Protein AF-B5VGV6-F1 (afdb_monomer_lite)

Sequence (337 aa):
RPPPTRKIDDFDYIGPDSLLTKEEAIELIEAFFLTMHPFFPNIPLQLHDPKELAEYPILFCAILTVSARYHPFDTLGLDNGEDGMRHIEVHDKLWVYCQKLISQTIWAEASTRSIGTVLAFIIFTEWNPRSIHYKWSDYANDPELNNVNARGSKNISTRKDEEGLTGVGAIRRSDRMSWMLTGSAVRLAQDMGFIENSSKVFIVTHISETTSAMNMNQRSLLAESFSVLNLNLGKIENDGNESNEDYLGNEKFYLNEILPDEESKLRWKRVFENSENDHDNEKNFLTDWEREFLNDEYVLYYSNKKDDTNLAQNHIPPFPLRFSFAQRAKIEIIRIL

Secondary structure (DSSP, 8-state):
-PPPSS-GGGSTTBSTTSSB-HHHHHHHHHHHHHHTGGGSTTS-GGGGSHHHHTT-HHHHHHHHHHHHHHS-HHHHT----TTS-HHHHHHHHHHHHHHHHHHHHHTT-GGG-SHHHHHHHHHHHHS--GGGGS----TTT-TTTT-GGGTTS--------GGGSSSHHHHHHHHHHHHHHHHHHHHHHHHTTHHHH-HHHHHHHHHHHHHHHHHTT---SSTTHHHHHHHHHHHHHS-SSS-TTGGGHHHHHHHHHH---HHHHHHHHHHHHTTTS--SS---PPPHHHHHHHHHHHHHHTTTTT-SSSS------SSPPPPPHHHHHHHHHHHH-

Foldseek 3Di:
DPFQPFAPCNDQQEDPPHLHHPVRLLLLLQQCVVPPCVVPVLDFPQCSPLRLVRSQVLLSLLSSLLSLVPDQCVNSVHPCDPVSCSSVVSNVVSVVVNVVLVVCVVVVPVSNLDPSNLVSLLSCLVRPGQCLLWPWCDPVNPVVVVPPVCVPDDDDPTPGPVVRNDDPNSLVSSLVSLQVSLVSSVVSCVQQVVCFQALSSVLSSLVSQLVSCVSVVHDRPCLVVVVVVVVVVVVVVVPPDDDPPVVCVLVVVLCPQVDPDVVVVVVVVCVVVVVVPPPDDDDPDPPQVVSNNSSVVCRHPRLPPPDPPDRNDNPNPPDGDDDDPVSVVSVVVSNVD

Radius of gyration: 22.89 Å; chains: 1; bounding box: 69×45×58 Å

pLDDT: mean 74.82, std 17.74, range [33.0, 95.31]

InterPro domains:
  IPR052780 Aromatic Amino Acid Catabolism Transcriptional Regulators [PTHR31644] (3-336)

Organism: Saccharomyces cerevisiae (strain AWRI1631) (NCBI:txid545124)

Structure (mmCIF, N/CA/C/O backbone):
data_AF-B5VGV6-F1
#
_entry.id   AF-B5VGV6-F1
#
loop_
_atom_site.group_PDB
_atom_site.id
_atom_site.type_symbol
_atom_site.label_atom_id
_atom_site.label_alt_id
_atom_site.label_comp_id
_atom_site.label_asym_id
_atom_site.label_entity_id
_atom_site.label_seq_id
_atom_site.pdbx_PDB_ins_code
_atom_site.Cartn_x
_atom_site.Cartn_y
_atom_site.Cartn_z
_atom_site.occupancy
_atom_site.B_iso_or_equiv
_atom_site.auth_seq_id
_atom_site.auth_comp_id
_atom_site.auth_asym_id
_atom_site.auth_atom_id
_atom_site.pdbx_PDB_model_num
ATOM 1 N N . ARG A 1 1 ? -22.096 4.373 -6.580 1.00 64.50 1 ARG A N 1
ATOM 2 C CA . ARG A 1 1 ? -20.761 4.951 -6.299 1.00 64.50 1 ARG A CA 1
ATOM 3 C C . ARG A 1 1 ? -20.545 6.136 -7.228 1.00 64.50 1 ARG A C 1
ATOM 5 O O . ARG A 1 1 ? -21.108 6.094 -8.323 1.00 64.50 1 ARG A O 1
ATOM 12 N N . PRO A 1 2 ? -19.862 7.208 -6.794 1.00 65.56 2 PRO A N 1
ATOM 13 C CA . PRO A 1 2 ? -19.431 8.247 -7.726 1.00 65.56 2 PRO A CA 1
ATOM 14 C C . PRO A 1 2 ? -18.542 7.605 -8.808 1.00 65.56 2 PRO A C 1
ATOM 16 O O . PRO A 1 2 ? -17.787 6.695 -8.478 1.00 65.56 2 PRO A O 1
ATOM 19 N N . PRO A 1 3 ? -18.676 7.981 -10.091 1.00 68.81 3 PRO A N 1
ATOM 20 C CA . PRO A 1 3 ? -17.803 7.446 -11.127 1.00 68.81 3 PRO A CA 1
ATOM 21 C C . PRO A 1 3 ? -16.362 7.931 -10.890 1.00 68.81 3 PRO A C 1
ATOM 23 O O . PRO A 1 3 ? -16.189 9.111 -10.566 1.00 68.81 3 PRO A O 1
ATOM 26 N N . PRO A 1 4 ? -15.345 7.071 -11.080 1.00 74.38 4 PRO A N 1
ATOM 27 C CA . PRO A 1 4 ? -13.955 7.466 -10.896 1.00 74.38 4 PRO A CA 1
ATOM 28 C C . PRO A 1 4 ? -13.606 8.600 -11.862 1.00 74.38 4 PRO A C 1
ATOM 30 O O . PRO A 1 4 ? -13.940 8.564 -13.052 1.00 74.38 4 PRO A O 1
ATOM 33 N N . THR A 1 5 ? -12.956 9.635 -11.334 1.00 75.88 5 THR A N 1
ATOM 34 C CA . THR A 1 5 ? -12.595 10.839 -12.100 1.00 75.88 5 THR A CA 1
ATOM 35 C C . THR A 1 5 ? -11.374 10.617 -12.988 1.00 75.88 5 THR A C 1
ATOM 37 O O . T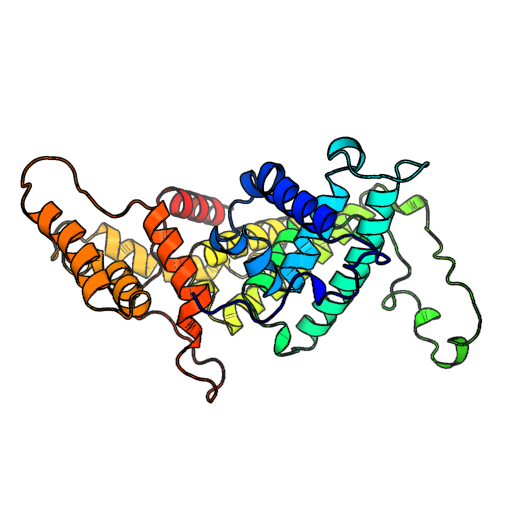HR A 1 5 ? -11.312 11.167 -14.087 1.00 75.88 5 THR A O 1
ATOM 40 N N . ARG A 1 6 ? -10.429 9.791 -12.528 1.00 81.00 6 ARG A N 1
ATOM 41 C CA . ARG A 1 6 ? -9.192 9.436 -13.230 1.00 81.00 6 ARG A CA 1
ATOM 42 C C . ARG A 1 6 ? -9.321 8.067 -13.890 1.00 81.00 6 ARG A C 1
ATOM 44 O O . ARG A 1 6 ? -9.886 7.137 -13.316 1.00 81.00 6 ARG A O 1
ATOM 51 N N . LYS A 1 7 ? -8.781 7.938 -15.098 1.00 84.38 7 LYS A N 1
ATOM 52 C CA . LYS A 1 7 ? -8.709 6.685 -15.852 1.00 84.38 7 LYS A CA 1
ATOM 53 C C . LYS A 1 7 ? -7.296 6.119 -15.823 1.00 84.38 7 LYS A C 1
ATOM 55 O O . LYS A 1 7 ? -6.320 6.835 -15.641 1.00 84.38 7 LYS A O 1
ATOM 60 N N . ILE A 1 8 ? -7.198 4.819 -16.087 1.00 83.31 8 ILE A N 1
ATOM 61 C CA . ILE A 1 8 ? -5.922 4.100 -16.223 1.00 83.31 8 ILE A CA 1
ATOM 62 C C . ILE A 1 8 ? -5.057 4.703 -17.347 1.00 83.31 8 ILE A C 1
ATOM 64 O O . ILE A 1 8 ? -3.837 4.722 -17.248 1.00 83.31 8 ILE A O 1
ATOM 68 N N . ASP A 1 9 ? -5.687 5.250 -18.388 1.00 83.12 9 ASP A N 1
ATOM 69 C CA . ASP A 1 9 ? -4.986 5.832 -19.539 1.00 83.12 9 ASP A CA 1
ATOM 70 C C . ASP A 1 9 ? -4.405 7.233 -19.240 1.00 83.12 9 ASP A C 1
ATOM 72 O O . ASP A 1 9 ? -3.668 7.775 -20.056 1.00 83.12 9 ASP A O 1
ATOM 76 N N . ASP A 1 10 ? -4.723 7.826 -18.080 1.00 84.38 10 ASP A N 1
ATOM 77 C CA . ASP A 1 10 ? -4.247 9.164 -17.697 1.00 84.38 10 ASP A CA 1
ATOM 78 C C . ASP A 1 10 ? -2.822 9.142 -17.104 1.00 84.38 10 ASP A C 1
ATOM 80 O O . ASP A 1 10 ? -2.261 10.195 -16.796 1.00 84.38 10 ASP A O 1
ATOM 84 N N . PHE A 1 11 ? -2.240 7.958 -16.883 1.00 85.56 11 PHE A N 1
ATOM 85 C CA . PHE A 1 11 ? -0.899 7.810 -16.319 1.00 85.56 11 PHE A CA 1
ATOM 86 C C . PHE A 1 11 ? 0.175 7.843 -17.411 1.00 85.56 11 PHE A C 1
ATOM 88 O O . PHE A 1 11 ? 0.167 7.007 -18.304 1.00 85.56 11 PHE A O 1
ATOM 95 N N . ASP A 1 12 ? 1.172 8.725 -17.276 1.00 83.81 12 ASP A N 1
ATOM 96 C CA . ASP A 1 12 ? 2.259 8.906 -18.260 1.00 83.81 12 ASP A CA 1
ATOM 97 C C . ASP A 1 12 ? 3.032 7.617 -18.609 1.00 83.81 12 ASP A C 1
ATOM 99 O O . ASP A 1 12 ? 3.618 7.502 -19.684 1.00 83.81 12 ASP A O 1
ATOM 103 N N . TYR A 1 13 ? 3.081 6.652 -17.688 1.00 86.44 13 TYR A N 1
ATOM 104 C CA . TYR A 1 13 ? 3.777 5.376 -17.872 1.00 86.44 13 TYR A CA 1
ATOM 105 C C . TYR A 1 13 ? 2.890 4.272 -18.470 1.00 86.44 13 TYR A C 1
ATOM 107 O O . TYR A 1 13 ? 3.398 3.181 -18.732 1.00 86.44 13 TYR A O 1
ATOM 115 N N . ILE A 1 14 ? 1.606 4.547 -18.722 1.00 87.12 14 ILE A N 1
ATOM 116 C CA . ILE A 1 14 ? 0.658 3.628 -19.359 1.00 87.12 14 ILE A CA 1
ATOM 117 C C . ILE A 1 14 ? 0.299 4.145 -20.751 1.00 87.12 14 ILE A C 1
ATOM 119 O O . ILE A 1 14 ? 0.010 5.322 -20.940 1.00 87.12 14 ILE A O 1
ATOM 123 N N . GLY A 1 15 ? 0.343 3.271 -21.750 1.00 83.62 15 GLY A N 1
ATOM 124 C CA . GLY A 1 15 ? 0.058 3.629 -23.137 1.00 83.62 15 GLY A CA 1
ATOM 125 C C . GLY A 1 15 ? 0.639 2.625 -24.132 1.00 83.62 15 GLY A C 1
ATOM 126 O O . GLY A 1 15 ? 1.454 1.790 -23.750 1.00 83.62 15 GLY A O 1
ATOM 127 N N . PRO A 1 16 ? 0.232 2.693 -25.412 1.00 73.69 16 PRO A N 1
ATOM 128 C CA . PRO A 1 16 ? 0.661 1.734 -26.433 1.00 73.69 16 PRO A CA 1
ATOM 129 C C . PRO A 1 16 ? 2.177 1.754 -26.687 1.00 73.69 16 PRO A C 1
ATOM 131 O O . PRO A 1 16 ? 2.752 0.702 -26.933 1.00 73.69 16 PRO A O 1
ATOM 134 N N . ASP A 1 17 ? 2.813 2.925 -26.562 1.00 74.69 17 ASP A N 1
ATOM 135 C CA . ASP A 1 17 ? 4.269 3.114 -26.696 1.00 74.69 17 ASP A CA 1
ATOM 136 C C . ASP A 1 17 ? 4.942 3.474 -25.351 1.00 74.69 17 ASP A C 1
ATOM 138 O O . ASP A 1 17 ? 6.089 3.931 -25.314 1.00 74.69 17 ASP A O 1
ATOM 142 N N . SER A 1 18 ? 4.215 3.335 -24.237 1.00 84.31 18 SER A N 1
ATOM 143 C CA . SER A 1 18 ? 4.700 3.688 -22.897 1.00 84.31 18 SER A CA 1
ATOM 144 C C . SER A 1 18 ? 5.386 2.492 -22.220 1.00 84.31 18 SER A C 1
ATOM 146 O O . SER A 1 18 ? 5.672 1.472 -22.840 1.00 84.31 18 SER A O 1
ATOM 148 N N . LEU A 1 19 ? 5.699 2.615 -20.926 1.00 85.31 19 LEU A N 1
ATOM 149 C CA . LEU A 1 19 ? 6.378 1.562 -20.167 1.00 85.31 19 LEU A CA 1
ATOM 150 C C . LEU A 1 19 ? 5.557 0.264 -20.081 1.00 85.31 19 LEU A C 1
ATOM 152 O O . LEU A 1 19 ? 6.117 -0.832 -20.161 1.00 85.31 19 LEU A O 1
ATOM 156 N N . LEU A 1 20 ? 4.248 0.414 -19.890 1.00 88.94 20 LEU A N 1
ATOM 157 C CA . LEU A 1 20 ? 3.273 -0.664 -19.811 1.00 88.94 20 LEU A CA 1
ATOM 158 C C . LEU A 1 20 ? 2.082 -0.355 -20.712 1.00 88.94 20 LEU A C 1
ATOM 160 O O . LEU A 1 20 ? 1.610 0.784 -20.776 1.00 88.94 20 LEU A O 1
ATOM 164 N N . THR A 1 21 ? 1.551 -1.390 -21.345 1.00 91.06 21 THR A N 1
ATOM 165 C CA . THR A 1 21 ? 0.220 -1.335 -21.949 1.00 91.06 21 THR A CA 1
ATOM 166 C C . THR A 1 21 ? -0.858 -1.391 -20.865 1.00 91.06 21 THR A C 1
ATOM 168 O O . THR A 1 21 ? -0.604 -1.708 -19.697 1.00 91.06 21 THR A O 1
ATOM 171 N N . LYS A 1 22 ? -2.094 -1.060 -21.239 1.00 90.31 22 LYS A N 1
ATOM 172 C CA . LYS A 1 22 ? -3.229 -1.097 -20.314 1.00 90.31 22 LYS A CA 1
ATOM 173 C C . LYS A 1 22 ? -3.522 -2.519 -19.847 1.00 90.31 22 LYS A C 1
ATOM 175 O O . LYS A 1 22 ? -3.812 -2.727 -18.672 1.00 90.31 22 LYS A O 1
ATOM 180 N N . GLU A 1 23 ? -3.455 -3.470 -20.771 1.00 89.75 23 GLU A N 1
ATOM 181 C CA . GLU A 1 23 ? -3.678 -4.887 -20.514 1.00 89.75 23 GLU A CA 1
ATOM 182 C C . GLU A 1 23 ? -2.628 -5.424 -19.534 1.00 89.75 23 GLU A C 1
ATOM 184 O O . GLU A 1 23 ? -2.994 -5.982 -18.504 1.00 89.75 23 GLU A O 1
ATOM 189 N N . GLU A 1 24 ? -1.344 -5.132 -19.769 1.00 90.94 24 GLU A N 1
ATOM 190 C CA . GLU A 1 24 ? -0.255 -5.520 -18.860 1.00 90.94 24 GLU A CA 1
ATOM 191 C C . GLU A 1 24 ? -0.430 -4.933 -17.453 1.00 90.94 24 GLU A C 1
ATOM 193 O O . GLU A 1 24 ? -0.179 -5.607 -16.455 1.00 90.94 24 GLU A O 1
ATOM 198 N N . ALA A 1 25 ? -0.879 -3.678 -17.348 1.00 92.00 25 ALA A N 1
ATOM 199 C CA . ALA A 1 25 ? -1.139 -3.059 -16.053 1.00 92.00 25 ALA A CA 1
ATOM 200 C C . ALA A 1 25 ? -2.274 -3.770 -15.295 1.00 92.00 25 ALA A C 1
ATOM 202 O O . ALA A 1 25 ? -2.158 -3.989 -14.089 1.00 92.00 25 ALA A O 1
ATOM 203 N N . ILE A 1 26 ? -3.354 -4.151 -15.986 1.00 92.88 26 ILE A N 1
ATOM 204 C CA . ILE A 1 26 ? -4.473 -4.890 -15.384 1.00 92.88 26 ILE A CA 1
ATOM 205 C C . ILE A 1 26 ? -4.010 -6.272 -14.920 1.00 92.88 26 ILE A C 1
ATOM 207 O O . ILE A 1 26 ? -4.252 -6.627 -13.769 1.00 92.88 26 ILE A O 1
ATOM 211 N N . GLU A 1 27 ? -3.281 -7.008 -15.758 1.00 93.19 27 GLU A N 1
ATOM 212 C CA . GLU A 1 27 ? -2.764 -8.334 -15.404 1.00 93.19 27 GLU A CA 1
ATOM 213 C C . GLU A 1 27 ? -1.828 -8.287 -14.190 1.00 93.19 27 GLU A C 1
ATOM 215 O O . GLU A 1 27 ? -1.919 -9.128 -13.296 1.00 93.19 27 GLU A O 1
ATOM 220 N N . LEU A 1 28 ? -0.970 -7.266 -14.092 1.00 92.88 28 LEU A N 1
ATOM 221 C CA . LEU A 1 28 ? -0.110 -7.072 -12.922 1.00 92.88 28 LEU A CA 1
ATOM 222 C C . LEU A 1 28 ? -0.909 -6.783 -11.646 1.00 92.88 28 LEU A C 1
ATOM 224 O O . LEU A 1 28 ? -0.530 -7.260 -10.571 1.00 92.88 28 LEU A O 1
ATOM 228 N N . ILE A 1 29 ? -1.991 -6.009 -11.740 1.00 94.19 29 ILE A N 1
ATOM 229 C CA . ILE A 1 29 ? -2.872 -5.719 -10.602 1.00 94.19 29 ILE A CA 1
ATOM 230 C C . ILE A 1 29 ? -3.599 -6.994 -10.161 1.00 94.19 29 ILE A C 1
ATOM 232 O O . ILE A 1 29 ? -3.607 -7.315 -8.972 1.00 94.19 29 ILE A O 1
ATOM 236 N N . GLU A 1 30 ? -4.155 -7.753 -11.104 1.00 93.50 30 GLU A N 1
ATOM 237 C CA . GLU A 1 30 ? -4.825 -9.026 -10.824 1.00 93.50 30 GLU A CA 1
ATOM 238 C C . GLU A 1 30 ? -3.862 -10.040 -10.193 1.00 93.50 30 GLU A C 1
ATOM 240 O O . GLU A 1 30 ? -4.189 -10.650 -9.171 1.00 93.50 30 GLU A O 1
ATOM 245 N N . ALA A 1 31 ? -2.641 -10.155 -10.724 1.00 93.25 31 ALA A N 1
ATOM 246 C CA . ALA A 1 31 ? -1.599 -11.008 -10.161 1.00 93.25 31 ALA A CA 1
ATOM 247 C C . ALA A 1 31 ? -1.269 -10.621 -8.712 1.00 93.25 31 ALA A C 1
ATOM 249 O O . ALA A 1 31 ? -1.176 -11.492 -7.848 1.00 93.25 31 ALA A O 1
ATOM 250 N N . PHE A 1 32 ? -1.157 -9.323 -8.411 1.00 94.50 32 PHE A N 1
ATOM 251 C CA . PHE A 1 32 ? -0.910 -8.847 -7.049 1.00 94.50 32 PHE A CA 1
ATOM 252 C C . PHE A 1 32 ? -2.025 -9.255 -6.078 1.00 94.50 32 PHE A C 1
ATOM 254 O O . PHE A 1 32 ? -1.740 -9.765 -4.989 1.00 94.50 32 PHE A O 1
ATOM 261 N N . PHE A 1 33 ? -3.290 -9.061 -6.456 1.00 93.50 33 PHE A N 1
ATOM 262 C CA . PHE A 1 33 ? -4.411 -9.428 -5.590 1.00 93.50 33 PHE A CA 1
ATOM 263 C C . PHE A 1 33 ? -4.581 -10.945 -5.446 1.00 93.50 33 PHE A C 1
ATOM 265 O O . PHE A 1 33 ? -5.039 -11.407 -4.402 1.00 93.50 33 PHE A O 1
ATOM 272 N N . LEU A 1 34 ? -4.153 -11.730 -6.435 1.00 92.56 34 LEU A N 1
ATOM 273 C CA . LEU A 1 34 ? -4.211 -13.186 -6.371 1.00 92.56 34 LEU A CA 1
ATOM 274 C C . LEU A 1 34 ? -3.110 -13.791 -5.485 1.00 92.56 34 LEU A C 1
ATOM 276 O O . LEU A 1 34 ? -3.378 -14.730 -4.736 1.00 92.56 34 LEU A O 1
ATOM 280 N N . THR A 1 35 ? -1.875 -13.290 -5.570 1.00 92.06 35 THR A N 1
ATOM 281 C CA . THR A 1 35 ? -0.706 -13.948 -4.954 1.00 92.06 35 THR A CA 1
ATOM 282 C C . THR A 1 35 ? -0.179 -13.236 -3.708 1.00 92.06 35 THR A C 1
ATOM 284 O O . THR A 1 35 ? 0.285 -13.903 -2.786 1.00 92.06 35 THR A O 1
ATOM 287 N N . MET A 1 36 ? -0.254 -11.902 -3.648 1.00 91.56 36 MET A N 1
ATOM 288 C CA . MET A 1 36 ? 0.395 -11.088 -2.609 1.00 91.56 36 MET A CA 1
ATOM 289 C C . MET A 1 36 ? -0.599 -10.589 -1.558 1.00 91.56 36 MET A C 1
ATOM 291 O O . MET A 1 36 ? -0.333 -10.693 -0.359 1.00 91.56 36 MET A O 1
ATOM 295 N N . HIS A 1 37 ? -1.768 -10.096 -1.981 1.00 91.56 37 HIS A N 1
ATOM 296 C CA . HIS A 1 37 ? -2.817 -9.607 -1.070 1.00 91.56 37 HIS A CA 1
ATOM 297 C C . HIS A 1 37 ? -3.263 -10.624 -0.002 1.00 91.56 37 HIS A C 1
ATOM 299 O O . HIS A 1 37 ? -3.470 -10.187 1.131 1.00 91.56 37 HIS A O 1
ATOM 305 N N . PRO A 1 38 ? -3.318 -11.954 -0.248 1.00 90.19 38 PRO A N 1
ATOM 306 C CA . PRO A 1 38 ? -3.656 -12.918 0.803 1.00 90.19 38 PRO A CA 1
ATOM 307 C C . PRO A 1 38 ? -2.724 -12.876 2.025 1.00 90.19 38 PRO A C 1
ATOM 309 O O . PRO A 1 38 ? -3.161 -13.171 3.138 1.00 90.19 38 PRO A O 1
ATOM 312 N N . PHE A 1 39 ? -1.458 -12.478 1.849 1.00 86.62 39 PHE A N 1
ATOM 313 C CA . PHE A 1 39 ? -0.499 -12.320 2.949 1.00 86.62 39 PHE A CA 1
ATOM 314 C C . PHE A 1 39 ? -0.647 -10.984 3.685 1.00 86.62 39 PHE A C 1
ATOM 316 O O . PHE A 1 39 ? -0.211 -10.857 4.829 1.00 86.62 39 PHE A O 1
ATOM 323 N N . PHE A 1 40 ? -1.300 -10.002 3.060 1.00 86.00 40 PHE A N 1
ATOM 324 C CA . PHE A 1 40 ? -1.546 -8.682 3.627 1.00 86.00 40 PHE A CA 1
ATOM 325 C C . PHE A 1 40 ? -2.948 -8.157 3.261 1.00 86.00 40 PHE A C 1
ATOM 327 O O . PHE A 1 40 ? -3.089 -7.215 2.471 1.00 86.00 40 PHE A O 1
ATOM 334 N N . PRO A 1 41 ? -4.016 -8.742 3.835 1.00 83.94 41 PRO A N 1
ATOM 335 C CA . PRO A 1 41 ? -5.394 -8.483 3.423 1.00 83.94 41 PRO A CA 1
ATOM 336 C C . PRO A 1 41 ? -5.951 -7.176 4.019 1.00 83.94 41 PRO A C 1
ATOM 338 O O . PRO A 1 41 ? -7.029 -7.149 4.606 1.00 83.94 41 PRO A O 1
ATOM 341 N N . ASN A 1 42 ? -5.198 -6.082 3.902 1.00 83.31 42 ASN A N 1
ATOM 342 C CA . ASN A 1 42 ? -5.530 -4.785 4.501 1.00 83.31 42 ASN A CA 1
ATOM 343 C C . ASN A 1 42 ? -6.046 -3.767 3.474 1.00 83.31 42 ASN A C 1
ATOM 345 O O . ASN A 1 42 ? -6.566 -2.723 3.855 1.00 83.31 42 ASN A O 1
ATOM 349 N N . ILE A 1 43 ? -5.930 -4.073 2.178 1.00 88.50 43 ILE A N 1
ATOM 350 C CA . ILE A 1 43 ? -6.504 -3.251 1.108 1.00 88.50 43 ILE A CA 1
ATOM 351 C C . ILE A 1 43 ? -8.007 -3.562 0.998 1.00 88.50 43 ILE A C 1
ATOM 353 O O . ILE A 1 43 ? -8.348 -4.743 0.837 1.00 88.50 43 ILE A O 1
ATOM 357 N N . PRO A 1 44 ? -8.891 -2.546 1.071 1.00 87.69 44 PRO A N 1
ATOM 358 C CA . PRO A 1 44 ? -10.332 -2.702 0.888 1.00 87.69 44 PRO A CA 1
ATOM 359 C C . PRO A 1 44 ? -10.697 -3.393 -0.427 1.00 87.69 44 PRO A C 1
ATOM 361 O O . PRO A 1 44 ? -10.076 -3.139 -1.458 1.00 87.69 44 PRO A O 1
ATOM 364 N N . LEU A 1 45 ? -11.747 -4.219 -0.406 1.00 85.75 45 LEU A N 1
ATOM 365 C CA . LEU A 1 45 ? -12.213 -4.976 -1.578 1.00 85.75 45 LEU A CA 1
ATOM 366 C C . LEU A 1 45 ? -12.645 -4.061 -2.732 1.00 85.75 45 LEU A C 1
ATOM 368 O O . LEU A 1 45 ? -12.541 -4.424 -3.897 1.00 85.75 45 LEU A O 1
ATOM 372 N N . GLN A 1 46 ? -13.111 -2.854 -2.417 1.00 84.94 46 GLN A N 1
ATOM 373 C CA . GLN A 1 46 ? -13.524 -1.849 -3.391 1.00 84.94 46 GLN A CA 1
ATOM 374 C C . GLN A 1 46 ? -12.351 -1.388 -4.271 1.00 84.94 46 GLN A C 1
ATOM 376 O O . GLN A 1 46 ? -12.564 -1.068 -5.434 1.00 84.94 46 GLN A O 1
ATOM 381 N N . LEU A 1 47 ? -11.121 -1.417 -3.744 1.00 87.38 47 LEU A N 1
ATOM 382 C CA . LEU A 1 47 ? -9.903 -1.018 -4.460 1.00 87.38 47 LEU A CA 1
ATOM 383 C C . LEU A 1 47 ? -9.266 -2.162 -5.263 1.00 87.38 47 LEU A C 1
ATOM 385 O O . LEU A 1 47 ? -8.189 -1.979 -5.826 1.00 87.38 47 LEU A O 1
ATOM 389 N N . HIS A 1 48 ? -9.897 -3.342 -5.301 1.00 88.62 48 HIS A N 1
ATOM 390 C CA . HIS A 1 48 ? -9.434 -4.462 -6.128 1.00 88.62 48 HIS A CA 1
ATOM 391 C C . HIS A 1 48 ? -9.780 -4.253 -7.604 1.00 88.62 48 HIS A C 1
ATOM 393 O O . HIS A 1 48 ? -9.100 -4.800 -8.465 1.00 88.62 48 HIS A O 1
ATOM 399 N N . ASP A 1 49 ? -10.807 -3.448 -7.905 1.00 88.69 49 ASP A N 1
ATOM 400 C CA . ASP A 1 49 ? -11.120 -3.055 -9.280 1.00 88.69 49 ASP A CA 1
ATOM 401 C C . ASP A 1 49 ? -10.048 -2.070 -9.792 1.00 88.69 49 ASP A C 1
ATOM 403 O O . ASP A 1 49 ? -9.900 -0.983 -9.217 1.00 88.69 49 ASP A O 1
ATOM 407 N N . PRO A 1 50 ? -9.328 -2.386 -10.891 1.00 87.88 50 PRO A N 1
ATOM 408 C CA . PRO A 1 50 ? -8.327 -1.494 -11.476 1.00 87.88 50 PRO A CA 1
ATOM 409 C C . PRO A 1 50 ? -8.852 -0.086 -11.789 1.00 87.88 50 PRO A C 1
ATOM 411 O O . PRO A 1 50 ? -8.084 0.877 -11.784 1.00 87.88 50 PRO A O 1
ATOM 414 N N . LYS A 1 51 ? -10.156 0.055 -12.064 1.00 87.94 51 LYS A N 1
ATOM 415 C CA . LYS A 1 51 ? -10.778 1.354 -12.362 1.00 87.94 51 LYS A CA 1
ATOM 416 C C . LYS A 1 51 ? -10.883 2.248 -11.132 1.00 87.94 51 LYS A C 1
ATOM 418 O O . LYS A 1 51 ? -10.599 3.435 -11.230 1.00 87.94 51 LYS A O 1
ATOM 423 N N . GLU A 1 52 ? -11.282 1.679 -10.000 1.00 87.31 52 GLU A N 1
ATOM 424 C CA . GLU A 1 52 ? -11.371 2.389 -8.718 1.00 87.31 52 GLU A CA 1
ATOM 425 C C . GLU A 1 52 ? -9.962 2.674 -8.178 1.00 87.31 52 GLU A C 1
ATOM 427 O O . GLU A 1 52 ? -9.676 3.757 -7.672 1.00 87.31 52 GLU A O 1
ATOM 432 N N . LEU A 1 53 ? -9.028 1.737 -8.375 1.00 89.94 53 LEU A N 1
ATOM 433 C CA . LEU A 1 53 ? -7.633 1.902 -7.973 1.00 89.94 53 LEU A CA 1
ATOM 434 C C . LEU A 1 53 ? -6.943 3.086 -8.672 1.00 89.94 53 LEU A C 1
ATOM 436 O O . LEU A 1 53 ? -6.108 3.751 -8.058 1.00 89.94 53 LEU A O 1
ATOM 440 N N . ALA A 1 54 ? -7.309 3.386 -9.924 1.00 89.44 54 ALA A N 1
ATOM 441 C CA . ALA A 1 54 ? -6.760 4.509 -10.688 1.00 89.44 54 ALA A CA 1
ATOM 442 C C . ALA A 1 54 ? -7.024 5.883 -10.039 1.00 89.44 54 ALA A C 1
ATOM 444 O O . ALA A 1 54 ? -6.282 6.835 -10.294 1.00 89.44 54 ALA A O 1
ATOM 445 N N . GLU A 1 55 ? -8.028 6.002 -9.165 1.00 87.94 55 GLU A N 1
ATOM 446 C CA . GLU A 1 55 ? -8.279 7.224 -8.395 1.00 87.94 55 GLU A CA 1
ATOM 447 C C . GLU A 1 55 ? -7.154 7.515 -7.385 1.00 87.94 55 GLU A C 1
ATOM 449 O O . GLU A 1 55 ? -6.859 8.677 -7.094 1.00 87.94 55 GLU A O 1
ATOM 454 N N . TYR A 1 56 ? -6.445 6.475 -6.934 1.00 90.88 56 TYR A N 1
ATOM 455 C CA . TYR A 1 56 ? -5.358 6.548 -5.960 1.00 90.88 56 TYR A CA 1
ATOM 456 C C . TYR A 1 56 ? -3.992 6.344 -6.639 1.00 90.88 56 TYR A C 1
ATOM 458 O O . TYR A 1 56 ? -3.446 5.239 -6.627 1.00 90.88 56 TYR A O 1
ATOM 466 N N . PRO A 1 57 ? -3.369 7.404 -7.192 1.00 90.75 57 PRO A N 1
ATOM 467 C CA . PRO A 1 57 ? -2.214 7.284 -8.086 1.00 90.75 57 PRO A CA 1
ATOM 468 C C . PRO A 1 57 ? -0.989 6.649 -7.416 1.00 90.75 57 PRO A C 1
ATOM 470 O O . PRO A 1 57 ? -0.249 5.901 -8.052 1.00 90.75 57 PRO A O 1
ATOM 473 N N . ILE A 1 58 ? -0.780 6.925 -6.125 1.00 91.94 58 ILE A N 1
ATOM 474 C CA . ILE A 1 58 ? 0.353 6.384 -5.363 1.00 91.94 58 ILE A CA 1
ATOM 475 C C . ILE A 1 58 ? 0.152 4.893 -5.097 1.00 91.94 58 ILE A C 1
ATOM 477 O O . ILE A 1 58 ? 1.082 4.115 -5.291 1.00 91.94 58 ILE A O 1
ATOM 481 N N . LEU A 1 59 ? -1.060 4.492 -4.700 1.00 93.88 59 LEU A N 1
ATOM 482 C CA . LEU A 1 59 ? -1.399 3.090 -4.450 1.00 93.88 59 LEU A CA 1
ATOM 483 C C . LEU A 1 59 ? -1.323 2.264 -5.730 1.00 93.88 59 LEU A C 1
ATOM 485 O O . LEU A 1 59 ? -0.706 1.203 -5.739 1.00 93.88 59 LEU A O 1
ATOM 489 N N . PHE A 1 60 ? -1.898 2.788 -6.810 1.00 94.00 60 PHE A N 1
ATOM 490 C CA . PHE A 1 60 ? -1.856 2.179 -8.129 1.00 94.00 60 PHE A CA 1
ATOM 491 C C . PHE A 1 60 ? -0.408 1.942 -8.587 1.00 94.00 60 PHE A C 1
ATOM 493 O O . PHE A 1 60 ? -0.023 0.812 -8.890 1.00 94.00 60 PHE A O 1
ATOM 500 N N . CYS A 1 61 ? 0.437 2.978 -8.533 1.00 93.62 61 CYS A N 1
ATOM 501 C CA . CYS A 1 61 ? 1.847 2.864 -8.905 1.00 93.62 61 CYS A CA 1
ATOM 502 C C . CYS A 1 61 ? 2.623 1.913 -7.972 1.00 93.62 61 CYS A C 1
ATOM 504 O O . CYS A 1 61 ? 3.486 1.166 -8.434 1.00 93.62 61 CYS A O 1
ATOM 506 N N . ALA A 1 62 ? 2.312 1.898 -6.670 1.00 94.94 62 ALA A N 1
ATOM 507 C CA . ALA A 1 62 ? 2.948 1.007 -5.700 1.00 94.94 62 ALA A CA 1
ATOM 508 C C . ALA A 1 62 ? 2.630 -0.468 -5.969 1.00 94.94 62 ALA A C 1
ATOM 510 O O . ALA A 1 62 ? 3.545 -1.291 -5.991 1.00 94.94 62 ALA A O 1
ATOM 511 N N . ILE A 1 63 ? 1.362 -0.794 -6.236 1.00 95.31 63 ILE A N 1
ATOM 512 C CA . ILE A 1 63 ? 0.928 -2.155 -6.572 1.00 95.31 63 ILE A CA 1
ATOM 513 C C . ILE A 1 63 ? 1.604 -2.631 -7.857 1.00 95.31 63 ILE A C 1
ATOM 515 O O . ILE A 1 63 ? 2.160 -3.726 -7.869 1.00 95.31 63 ILE A O 1
ATOM 519 N N . LEU A 1 64 ? 1.644 -1.800 -8.905 1.00 94.62 64 LEU A N 1
ATOM 520 C CA . LEU A 1 64 ? 2.347 -2.141 -10.146 1.00 94.62 64 LEU A CA 1
ATOM 521 C C . LEU A 1 64 ? 3.846 -2.362 -9.919 1.00 94.62 64 LEU A C 1
ATOM 523 O O . LEU A 1 64 ? 4.404 -3.338 -10.416 1.00 94.62 64 LEU A O 1
ATOM 527 N N . THR A 1 65 ? 4.491 -1.497 -9.129 1.00 94.50 65 THR A N 1
ATOM 528 C CA . THR A 1 65 ? 5.920 -1.621 -8.800 1.00 94.50 65 THR A CA 1
ATOM 529 C C . THR A 1 65 ? 6.195 -2.937 -8.076 1.00 94.50 65 THR A C 1
ATOM 531 O O . THR A 1 65 ? 7.081 -3.692 -8.471 1.00 94.50 65 THR A O 1
ATOM 534 N N . VAL A 1 66 ? 5.423 -3.250 -7.030 1.00 94.56 66 VAL A N 1
ATOM 535 C CA . VAL A 1 66 ? 5.581 -4.497 -6.270 1.00 94.56 66 VAL A CA 1
ATOM 536 C C . VAL A 1 66 ? 5.261 -5.706 -7.146 1.00 94.56 66 VAL A C 1
ATOM 538 O O . VAL A 1 66 ? 6.023 -6.668 -7.150 1.00 94.56 66 VAL A O 1
ATOM 541 N N . SER A 1 67 ? 4.194 -5.659 -7.942 1.00 94.19 67 SER A N 1
ATOM 542 C CA . SER A 1 67 ? 3.826 -6.773 -8.815 1.00 94.19 67 SER A CA 1
ATOM 543 C C . SER A 1 67 ? 4.909 -7.067 -9.855 1.00 94.19 67 SER A C 1
ATOM 545 O O . SER A 1 67 ? 5.357 -8.208 -9.946 1.00 94.19 67 SER A O 1
ATOM 547 N N . ALA A 1 68 ? 5.435 -6.043 -10.537 1.00 92.75 68 ALA A N 1
ATOM 548 C CA . ALA A 1 68 ? 6.523 -6.192 -11.509 1.00 92.75 68 ALA A CA 1
ATOM 549 C C . ALA A 1 68 ? 7.814 -6.762 -10.887 1.00 92.75 68 ALA A C 1
ATOM 551 O O . ALA A 1 68 ? 8.616 -7.393 -11.573 1.00 92.75 68 ALA A O 1
ATOM 552 N N . ARG A 1 69 ? 8.024 -6.573 -9.576 1.00 91.25 69 ARG A N 1
ATOM 553 C CA . ARG A 1 69 ? 9.159 -7.163 -8.853 1.00 91.25 69 ARG A CA 1
ATOM 554 C C . ARG A 1 69 ? 9.013 -8.670 -8.646 1.00 91.25 69 ARG A C 1
ATOM 556 O O . ARG A 1 69 ? 10.013 -9.380 -8.734 1.00 91.25 69 ARG A O 1
ATOM 563 N N . TYR A 1 70 ? 7.825 -9.129 -8.259 1.00 90.62 70 TYR A N 1
ATOM 564 C CA . TYR A 1 70 ? 7.601 -10.511 -7.812 1.00 90.62 70 TYR A CA 1
ATOM 565 C C . TYR A 1 70 ? 7.017 -11.419 -8.900 1.00 90.62 70 TYR A C 1
ATOM 567 O O . TYR A 1 70 ? 7.132 -12.637 -8.778 1.00 90.62 70 TYR A O 1
ATOM 575 N N . HIS A 1 71 ? 6.466 -10.847 -9.972 1.00 91.50 71 HIS A N 1
ATOM 576 C CA . HIS A 1 71 ? 5.932 -11.571 -11.121 1.00 91.50 71 HIS A CA 1
ATOM 577 C C . HIS A 1 71 ? 6.768 -11.275 -12.373 1.00 91.50 71 HIS A C 1
ATOM 579 O O . HIS A 1 71 ? 6.588 -10.231 -13.005 1.00 91.50 71 HIS A O 1
ATOM 585 N N . PRO A 1 72 ? 7.690 -12.174 -12.761 1.00 88.38 72 PRO A N 1
ATOM 586 C CA . PRO A 1 72 ? 8.344 -12.086 -14.060 1.00 88.38 72 PRO A CA 1
ATOM 587 C C . PRO A 1 72 ? 7.299 -12.150 -15.176 1.00 88.38 72 PRO A C 1
ATOM 589 O O . PRO A 1 72 ? 6.382 -12.970 -15.114 1.00 88.38 72 PRO A O 1
ATOM 592 N N . PHE A 1 73 ? 7.445 -11.332 -16.215 1.00 89.38 73 PHE A N 1
ATOM 593 C CA . PHE A 1 73 ? 6.440 -11.242 -17.282 1.00 89.38 73 PHE A CA 1
ATOM 594 C C . PHE A 1 73 ? 6.255 -12.572 -18.031 1.00 89.38 73 PHE A C 1
ATOM 596 O O . PHE A 1 73 ? 5.128 -12.914 -18.375 1.00 89.38 73 PHE A O 1
ATOM 603 N N . ASP A 1 74 ? 7.304 -13.401 -18.113 1.00 85.44 74 ASP A N 1
ATOM 604 C CA . ASP A 1 74 ? 7.223 -14.765 -18.661 1.00 85.44 74 ASP A CA 1
ATOM 605 C C . ASP A 1 74 ? 6.174 -15.628 -17.946 1.00 85.44 74 ASP A C 1
ATOM 607 O O . ASP A 1 74 ? 5.501 -16.451 -18.563 1.00 85.44 74 ASP A O 1
ATOM 611 N N . THR A 1 75 ? 6.024 -15.445 -16.629 1.00 84.69 75 THR A N 1
ATOM 612 C CA . THR A 1 75 ? 5.075 -16.223 -15.815 1.00 84.69 75 THR A CA 1
ATOM 613 C C . THR A 1 75 ? 3.629 -15.790 -16.017 1.00 84.69 75 THR A C 1
ATOM 615 O O . THR A 1 75 ? 2.722 -16.588 -15.795 1.00 84.69 75 THR A O 1
ATOM 618 N N . LEU A 1 76 ? 3.423 -14.551 -16.465 1.00 83.88 76 LEU A N 1
ATOM 619 C CA . LEU A 1 76 ? 2.114 -13.984 -16.778 1.00 83.88 76 LEU A CA 1
ATOM 620 C C . LEU A 1 76 ? 1.736 -14.189 -18.254 1.00 83.88 76 LEU A C 1
ATOM 622 O O . LEU A 1 76 ? 0.610 -13.909 -18.640 1.00 83.88 76 LEU A O 1
ATOM 626 N N . GLY A 1 77 ? 2.650 -14.717 -19.079 1.00 81.12 77 GLY A N 1
ATOM 627 C CA . GLY A 1 77 ? 2.455 -14.816 -20.528 1.00 81.12 77 GLY A CA 1
ATOM 628 C C . GLY A 1 77 ? 2.608 -13.475 -21.253 1.00 81.12 77 GLY A C 1
ATOM 629 O O . GLY A 1 77 ? 2.210 -13.359 -22.411 1.00 81.12 77 GLY A O 1
ATOM 630 N N . LEU A 1 78 ? 3.192 -12.485 -20.578 1.00 84.75 78 LEU A N 1
ATOM 631 C CA . LEU A 1 78 ? 3.493 -11.163 -21.109 1.00 84.75 78 LEU A CA 1
ATOM 632 C C . LEU A 1 78 ? 4.859 -11.157 -21.799 1.00 84.75 78 LEU A C 1
ATOM 634 O O . LEU A 1 78 ? 5.750 -11.934 -21.453 1.00 84.75 78 LEU A O 1
ATOM 638 N N . ASP A 1 79 ? 5.046 -10.245 -22.754 1.00 81.38 79 ASP A N 1
ATOM 639 C CA . ASP A 1 79 ? 6.338 -10.075 -23.420 1.00 81.38 79 ASP A CA 1
ATOM 640 C C . ASP A 1 79 ? 7.382 -9.566 -22.417 1.00 81.38 79 ASP A C 1
ATOM 642 O O . ASP A 1 79 ? 7.323 -8.422 -21.969 1.00 81.38 79 ASP A O 1
ATOM 646 N N . ASN A 1 80 ? 8.346 -10.405 -22.046 1.00 78.69 80 ASN A N 1
ATOM 647 C CA . ASN A 1 80 ? 9.416 -10.051 -21.112 1.00 78.69 80 ASN A CA 1
ATOM 648 C C . ASN A 1 80 ? 10.689 -9.544 -21.821 1.00 78.69 80 ASN A C 1
ATOM 650 O O . ASN A 1 80 ? 11.735 -9.383 -21.178 1.00 78.69 80 ASN A O 1
ATOM 654 N N . GLY A 1 81 ? 10.600 -9.271 -23.128 1.00 79.62 81 GLY A N 1
ATOM 655 C CA . GLY A 1 81 ? 11.730 -8.929 -23.985 1.00 79.62 81 GLY A CA 1
ATOM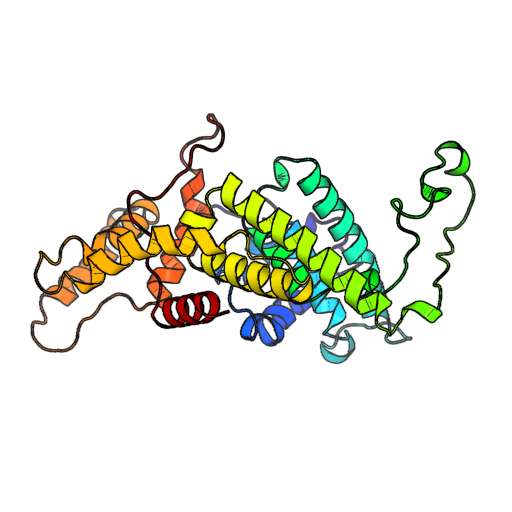 656 C C . GLY A 1 81 ? 12.664 -10.118 -24.235 1.00 79.62 81 GLY A C 1
ATOM 657 O O . GLY A 1 81 ? 12.608 -11.137 -23.550 1.00 79.62 81 GLY A O 1
ATOM 658 N N . GLU A 1 82 ? 13.574 -9.978 -25.203 1.00 71.25 82 GLU A N 1
ATOM 659 C CA . GLU A 1 82 ? 14.501 -11.057 -25.597 1.00 71.25 82 GLU A CA 1
ATOM 660 C C . GLU A 1 82 ? 15.431 -11.509 -24.454 1.00 71.25 82 GLU A C 1
ATOM 662 O O . GLU A 1 82 ? 15.798 -12.681 -24.381 1.00 71.25 82 GLU A O 1
ATOM 667 N N . ASP A 1 83 ? 15.758 -10.600 -23.530 1.00 76.56 83 ASP A N 1
ATOM 668 C CA . ASP A 1 83 ? 16.647 -10.860 -22.392 1.00 76.56 83 ASP A CA 1
ATOM 669 C C . ASP A 1 83 ? 15.915 -11.380 -21.136 1.00 76.56 83 ASP A C 1
ATOM 671 O O . ASP A 1 83 ? 16.565 -11.720 -20.145 1.00 76.56 83 ASP A O 1
ATOM 675 N N . GLY A 1 84 ? 14.574 -11.407 -21.122 1.00 81.56 84 GLY A N 1
ATOM 676 C CA . GLY A 1 84 ? 13.772 -11.806 -19.953 1.00 81.56 84 GLY A CA 1
ATOM 677 C C . GLY A 1 84 ? 13.852 -10.843 -18.754 1.00 81.56 84 GLY A C 1
ATOM 678 O O . GLY A 1 84 ? 13.480 -11.191 -17.629 1.00 81.56 84 GLY A O 1
ATOM 679 N N . MET A 1 85 ? 14.354 -9.623 -18.964 1.00 84.19 85 MET A N 1
ATOM 680 C CA . MET A 1 85 ? 14.629 -8.640 -17.907 1.00 84.19 85 MET A CA 1
ATOM 681 C C . MET A 1 85 ? 13.691 -7.426 -17.926 1.00 84.19 85 MET A C 1
ATOM 683 O O . MET A 1 85 ? 13.868 -6.516 -17.111 1.00 84.19 85 MET A O 1
ATOM 687 N N . ARG A 1 86 ? 12.677 -7.397 -18.806 1.00 88.00 86 ARG A N 1
ATOM 688 C CA . ARG A 1 86 ? 11.764 -6.248 -18.931 1.00 88.00 86 ARG A CA 1
ATOM 689 C C . ARG A 1 86 ? 11.035 -5.944 -17.624 1.00 88.00 86 ARG A C 1
ATOM 691 O O . ARG A 1 86 ? 10.941 -4.781 -17.248 1.00 88.00 86 ARG A O 1
ATOM 698 N N . HIS A 1 87 ? 10.602 -6.962 -16.880 1.00 87.88 87 HIS A N 1
ATOM 699 C CA . HIS A 1 87 ? 9.965 -6.775 -15.568 1.00 87.88 87 HIS A CA 1
ATOM 700 C C . HIS A 1 87 ? 10.847 -5.989 -14.570 1.00 87.88 87 HIS A C 1
ATOM 702 O O . HIS A 1 87 ? 10.342 -5.153 -13.819 1.00 87.88 87 HIS A O 1
ATOM 708 N N . ILE A 1 88 ? 12.175 -6.185 -14.601 1.00 88.56 88 ILE A N 1
ATOM 709 C CA . ILE A 1 88 ? 13.129 -5.445 -13.755 1.00 88.56 88 ILE A CA 1
ATOM 710 C C . ILE A 1 88 ? 13.217 -3.983 -14.197 1.00 88.56 88 ILE A C 1
ATOM 712 O O . ILE A 1 88 ? 13.210 -3.086 -13.355 1.00 88.56 88 ILE A O 1
ATOM 716 N N . GLU A 1 89 ? 13.283 -3.733 -15.505 1.00 87.62 89 GLU A N 1
ATOM 717 C CA . GLU A 1 89 ? 13.316 -2.373 -16.049 1.00 87.62 89 GLU A CA 1
ATOM 718 C C . GLU A 1 89 ? 12.024 -1.608 -15.734 1.00 87.62 89 GLU A C 1
ATOM 720 O O . GLU A 1 89 ? 12.072 -0.447 -15.317 1.00 87.62 89 GLU A O 1
ATOM 725 N N . VAL A 1 90 ? 10.875 -2.273 -15.884 1.00 90.25 90 VAL A N 1
ATOM 726 C CA . VAL A 1 90 ? 9.565 -1.730 -15.520 1.00 90.25 90 VAL A CA 1
ATOM 727 C C . VAL A 1 90 ? 9.525 -1.391 -14.038 1.00 90.25 90 VAL A C 1
ATOM 729 O O . VAL A 1 90 ? 9.186 -0.261 -13.693 1.00 90.25 90 VAL A O 1
ATOM 732 N N . HIS A 1 91 ? 9.934 -2.314 -13.165 1.00 91.25 91 HIS A N 1
ATOM 733 C CA . HIS A 1 91 ? 10.034 -2.053 -11.730 1.00 91.25 91 HIS A CA 1
ATOM 734 C C . HIS A 1 91 ? 10.900 -0.817 -11.432 1.00 91.25 91 HIS A C 1
ATOM 736 O O . HIS A 1 91 ? 10.472 0.066 -10.689 1.00 91.25 91 HIS A O 1
ATOM 742 N N . ASP A 1 92 ? 12.108 -0.735 -12.001 1.00 87.06 92 ASP A N 1
ATOM 743 C CA . ASP A 1 92 ? 13.048 0.352 -11.705 1.00 87.06 92 ASP A CA 1
ATOM 744 C C . ASP A 1 92 ? 12.506 1.712 -12.170 1.00 87.06 92 ASP A C 1
ATOM 746 O O . ASP A 1 92 ? 12.629 2.704 -11.450 1.00 87.06 92 ASP A O 1
ATOM 750 N N . LYS A 1 93 ? 11.850 1.764 -13.336 1.00 88.62 93 LYS A N 1
ATOM 751 C CA . LYS A 1 93 ? 11.201 2.985 -13.831 1.00 88.62 93 LYS A CA 1
ATOM 752 C C . LYS A 1 93 ? 9.980 3.366 -12.991 1.00 88.62 93 LYS A C 1
ATOM 754 O O . LYS A 1 93 ? 9.871 4.528 -12.605 1.00 88.62 93 LYS A O 1
ATOM 759 N N . LEU A 1 94 ? 9.097 2.418 -12.662 1.00 90.62 94 LEU A N 1
ATOM 760 C CA . LEU A 1 94 ? 7.926 2.660 -11.806 1.00 90.62 94 LEU A CA 1
ATOM 761 C C . LEU A 1 94 ? 8.328 3.170 -10.418 1.00 90.62 94 LEU A C 1
ATOM 763 O O . LEU A 1 94 ? 7.719 4.109 -9.904 1.00 90.62 94 LEU A O 1
ATOM 767 N N . TRP A 1 95 ? 9.410 2.636 -9.848 1.00 90.50 95 TRP A N 1
ATOM 768 C CA . TRP A 1 95 ? 9.921 3.101 -8.564 1.00 90.50 95 TRP A CA 1
ATOM 769 C C . TRP A 1 95 ? 10.313 4.586 -8.584 1.00 90.50 95 TRP A C 1
ATOM 771 O O . TRP A 1 95 ? 10.010 5.303 -7.631 1.00 90.50 95 TRP A O 1
ATOM 781 N N . VAL A 1 96 ? 10.904 5.090 -9.673 1.00 86.94 96 VAL A N 1
ATOM 782 C CA . VAL A 1 96 ? 11.225 6.526 -9.809 1.00 86.94 96 VAL A CA 1
ATOM 783 C C . VAL A 1 96 ? 9.956 7.387 -9.761 1.00 86.94 96 VAL A C 1
ATOM 785 O O . VAL A 1 96 ? 9.943 8.439 -9.113 1.00 86.94 96 VAL A O 1
ATOM 788 N N . TYR A 1 97 ? 8.860 6.936 -10.382 1.00 88.25 97 TYR A N 1
ATOM 789 C CA . TYR A 1 97 ? 7.564 7.613 -10.264 1.00 88.25 97 TYR A CA 1
ATOM 790 C C . TYR A 1 97 ? 7.042 7.573 -8.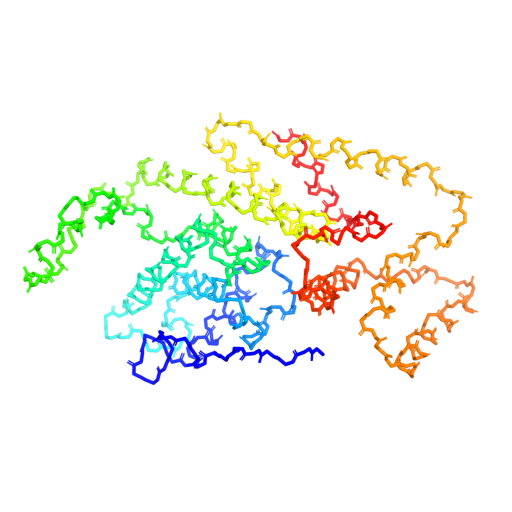822 1.00 88.25 97 TYR A C 1
ATOM 792 O O . TYR A 1 97 ? 6.623 8.608 -8.300 1.00 88.25 97 TYR A O 1
ATOM 800 N N . CYS A 1 98 ? 7.136 6.426 -8.142 1.00 90.38 98 CYS A N 1
ATOM 801 C CA . CYS A 1 98 ? 6.772 6.314 -6.729 1.00 90.38 98 CYS A CA 1
ATOM 802 C C . CYS A 1 98 ? 7.580 7.269 -5.845 1.00 90.38 98 CYS A C 1
ATOM 804 O O . CYS A 1 98 ? 6.991 7.954 -5.015 1.00 90.38 98 CYS A O 1
ATOM 806 N N . GLN A 1 99 ? 8.896 7.386 -6.040 1.00 88.62 99 GLN A N 1
ATOM 807 C CA . GLN A 1 99 ? 9.739 8.321 -5.285 1.00 88.62 99 GLN A CA 1
ATOM 808 C C . GLN A 1 99 ? 9.278 9.772 -5.453 1.00 88.62 99 GLN A C 1
ATOM 810 O O . GLN A 1 99 ? 9.191 10.508 -4.468 1.00 88.62 99 GLN A O 1
ATOM 815 N N . LYS A 1 100 ? 8.926 10.179 -6.679 1.00 87.31 100 LYS A N 1
ATOM 816 C CA . LYS A 1 100 ? 8.381 11.516 -6.949 1.00 87.31 100 LYS A CA 1
ATOM 817 C C . LYS A 1 100 ? 7.068 11.746 -6.194 1.00 87.31 100 LYS A C 1
ATOM 819 O O . LYS A 1 100 ? 6.937 12.765 -5.518 1.00 87.31 100 LYS A O 1
ATOM 824 N N . LEU A 1 101 ? 6.140 10.789 -6.249 1.00 89.31 101 LEU A N 1
ATOM 825 C CA . LEU A 1 101 ? 4.849 10.868 -5.556 1.00 89.31 101 LEU A CA 1
ATOM 826 C C . LEU A 1 101 ? 5.002 10.873 -4.023 1.00 89.31 101 LEU A C 1
ATOM 828 O O . LEU A 1 101 ? 4.329 11.636 -3.327 1.00 89.31 101 LEU A O 1
ATOM 832 N N . ILE A 1 102 ? 5.929 10.072 -3.485 1.00 90.44 102 ILE A N 1
ATOM 833 C CA . ILE A 1 102 ? 6.285 10.076 -2.059 1.00 90.44 102 ILE A CA 1
ATOM 834 C C . ILE A 1 102 ? 6.836 11.453 -1.667 1.00 90.44 102 ILE A C 1
ATOM 836 O O . ILE A 1 102 ? 6.403 12.024 -0.668 1.00 90.44 102 ILE A O 1
ATOM 840 N N . SER A 1 103 ? 7.740 12.028 -2.467 1.00 89.00 103 SER A N 1
ATOM 841 C CA . SER A 1 103 ? 8.304 13.360 -2.215 1.00 89.00 103 SER A CA 1
ATOM 842 C C . SER A 1 103 ? 7.230 14.450 -2.212 1.00 89.00 103 SER A C 1
ATOM 844 O O . SER A 1 103 ? 7.219 15.298 -1.322 1.00 89.00 103 SER A O 1
ATOM 846 N N . GLN A 1 104 ? 6.297 14.410 -3.167 1.00 88.25 104 GLN A N 1
ATOM 847 C CA . GLN A 1 104 ? 5.149 15.323 -3.219 1.00 88.25 104 GLN A CA 1
ATOM 848 C C . GLN A 1 104 ? 4.277 15.219 -1.963 1.00 88.25 104 GLN A C 1
ATOM 850 O O . GLN A 1 104 ? 3.872 16.236 -1.400 1.00 88.25 104 GLN A O 1
ATOM 855 N N . THR A 1 105 ? 4.066 13.996 -1.471 1.00 89.00 105 THR A N 1
ATOM 856 C CA . THR A 1 105 ? 3.330 13.752 -0.223 1.00 89.00 105 THR A CA 1
ATOM 857 C C . THR A 1 105 ? 4.048 14.351 0.984 1.00 89.00 105 THR A C 1
ATOM 859 O O . THR A 1 105 ? 3.425 15.006 1.817 1.00 89.00 105 THR A O 1
ATOM 862 N N . ILE A 1 106 ? 5.370 14.181 1.073 1.00 88.38 106 ILE A N 1
ATOM 863 C CA . ILE A 1 106 ? 6.184 14.743 2.163 1.00 88.38 106 ILE A CA 1
ATOM 864 C C . ILE A 1 106 ? 6.151 16.279 2.146 1.00 88.38 106 ILE A C 1
ATOM 866 O O . ILE A 1 106 ? 6.166 16.906 3.204 1.00 88.38 106 ILE A O 1
ATOM 870 N N . TRP A 1 107 ? 6.057 16.895 0.966 1.00 86.06 107 TRP A N 1
ATOM 871 C CA . TRP A 1 107 ? 5.872 18.343 0.809 1.00 86.06 107 TRP A CA 1
ATOM 872 C C . TRP A 1 107 ? 4.414 18.806 0.945 1.00 86.06 107 TRP A C 1
ATOM 874 O O . TRP A 1 107 ? 4.110 19.955 0.630 1.00 86.06 107 TRP A O 1
ATOM 884 N N . ALA A 1 108 ? 3.535 17.941 1.459 1.00 81.12 108 ALA A N 1
ATOM 885 C CA . ALA A 1 108 ? 2.134 18.225 1.751 1.00 81.12 108 ALA A CA 1
ATOM 886 C C . ALA A 1 108 ? 1.306 18.649 0.524 1.00 81.12 108 ALA A C 1
ATOM 888 O O . ALA A 1 108 ? 0.394 19.473 0.632 1.00 81.12 108 ALA A O 1
ATOM 889 N N . GLU A 1 109 ? 1.584 18.074 -0.650 1.00 81.06 109 GLU A N 1
ATOM 890 C CA . GLU A 1 109 ? 0.730 18.280 -1.818 1.00 81.06 109 GLU A CA 1
ATOM 891 C C . GLU A 1 109 ? -0.671 17.696 -1.563 1.00 81.06 109 GLU A C 1
ATOM 893 O O . GLU A 1 109 ? -0.831 16.495 -1.336 1.00 81.06 109 GLU A O 1
ATOM 898 N N . ALA A 1 110 ? -1.707 18.537 -1.620 1.00 72.38 110 ALA A N 1
ATOM 899 C CA . ALA A 1 110 ? -3.072 18.152 -1.248 1.00 72.38 110 ALA A CA 1
ATOM 900 C C . ALA A 1 110 ? -3.625 16.962 -2.056 1.00 72.38 110 ALA A C 1
ATOM 902 O O . ALA A 1 110 ? -4.351 16.139 -1.505 1.00 72.38 110 ALA A O 1
ATOM 903 N N . SER A 1 111 ? -3.230 16.830 -3.327 1.00 74.31 111 SER A N 1
ATOM 904 C CA . SER A 1 111 ? -3.642 15.747 -4.239 1.00 74.31 111 SER A CA 1
ATOM 905 C C . SER A 1 111 ? -3.212 14.348 -3.773 1.00 74.31 111 SER A C 1
ATOM 907 O O . SER A 1 111 ? -3.749 13.343 -4.235 1.00 74.31 111 SER A O 1
ATOM 909 N N . THR A 1 112 ? -2.245 14.279 -2.855 1.00 76.56 112 THR A N 1
ATOM 910 C CA . THR A 1 112 ? -1.667 13.034 -2.338 1.00 76.56 112 THR A CA 1
ATOM 911 C C . THR A 1 112 ? -2.231 12.632 -0.974 1.00 76.56 112 THR A C 1
ATOM 913 O O . THR A 1 112 ? -1.881 11.574 -0.452 1.00 76.56 112 THR A O 1
ATOM 916 N N . ARG A 1 113 ? -3.132 13.428 -0.384 1.00 83.50 113 ARG A N 1
ATOM 917 C CA . ARG A 1 113 ? -3.759 13.132 0.912 1.00 83.50 113 ARG A CA 1
ATOM 918 C C . ARG A 1 113 ? -4.944 12.189 0.716 1.00 83.50 113 ARG A C 1
ATOM 920 O O . ARG A 1 113 ? -6.067 12.616 0.479 1.00 83.50 113 ARG A O 1
ATOM 927 N N . SER A 1 114 ? -4.675 10.888 0.765 1.00 88.12 114 SER A N 1
ATOM 928 C CA . SER A 1 114 ? -5.690 9.856 0.554 1.00 88.12 114 SER A CA 1
ATOM 929 C C . SER A 1 114 ? -5.384 8.587 1.348 1.00 88.12 114 SER A C 1
ATOM 931 O O . SER A 1 114 ? -4.230 8.326 1.699 1.00 88.12 114 SER A O 1
ATOM 933 N N . ILE A 1 115 ? -6.407 7.760 1.582 1.00 89.56 115 ILE A N 1
ATOM 934 C CA . ILE A 1 115 ? -6.235 6.424 2.172 1.00 89.56 115 ILE A CA 1
ATOM 935 C C . ILE A 1 115 ? -5.316 5.549 1.312 1.00 89.56 115 ILE A C 1
ATOM 937 O O . ILE A 1 115 ? -4.498 4.803 1.846 1.00 89.56 115 ILE A O 1
ATOM 941 N N . GLY A 1 116 ? -5.374 5.704 -0.016 1.00 90.56 116 GLY A N 1
ATOM 942 C CA . GLY A 1 116 ? -4.487 5.001 -0.934 1.00 90.56 116 GLY A CA 1
ATOM 943 C C . GLY A 1 116 ? -3.014 5.322 -0.692 1.00 90.56 116 GLY A C 1
ATOM 944 O O . GLY A 1 116 ? -2.179 4.427 -0.734 1.00 90.56 116 GLY A O 1
ATOM 945 N N . THR A 1 117 ? -2.682 6.564 -0.346 1.00 92.50 117 THR A N 1
ATOM 946 C CA . THR A 1 117 ? -1.303 6.954 -0.018 1.00 92.50 117 THR A CA 1
ATOM 947 C C . THR A 1 117 ? -0.810 6.304 1.274 1.00 92.50 117 THR A C 1
ATOM 949 O O . THR A 1 117 ? 0.317 5.812 1.315 1.00 92.50 117 THR A O 1
ATOM 952 N N . VAL A 1 118 ? -1.659 6.237 2.308 1.00 93.81 118 VAL A N 1
ATOM 953 C CA . VAL A 1 118 ? -1.344 5.526 3.562 1.00 93.81 118 VAL A CA 1
ATOM 954 C C . VAL A 1 118 ? -1.071 4.050 3.271 1.00 93.81 118 VAL A C 1
ATOM 956 O O . VAL A 1 118 ? -0.029 3.526 3.663 1.00 93.81 118 VAL A O 1
ATOM 959 N N . LEU A 1 119 ? -1.972 3.395 2.532 1.00 93.94 119 LEU A N 1
ATOM 960 C CA . LEU A 1 119 ? -1.821 1.992 2.147 1.00 93.94 119 LEU A CA 1
ATOM 961 C C . LEU A 1 119 ? -0.576 1.767 1.279 1.00 93.94 119 LEU A C 1
ATOM 963 O O . LEU A 1 119 ? 0.124 0.783 1.480 1.00 93.94 119 LEU A O 1
ATOM 967 N N . ALA A 1 120 ? -0.250 2.685 0.367 1.00 94.81 120 ALA A N 1
ATOM 968 C CA . ALA A 1 120 ? 0.933 2.584 -0.484 1.00 94.81 120 ALA A CA 1
ATOM 969 C C . ALA A 1 120 ? 2.239 2.616 0.322 1.00 94.81 120 ALA A C 1
ATOM 971 O O . ALA A 1 120 ? 3.139 1.817 0.074 1.00 94.81 120 ALA A O 1
ATOM 972 N N . PHE A 1 121 ? 2.345 3.514 1.308 1.00 95.12 121 PHE A N 1
ATOM 973 C CA . PHE A 1 121 ? 3.531 3.596 2.169 1.00 95.12 121 PHE A CA 1
ATOM 974 C C . PHE A 1 121 ? 3.736 2.310 2.962 1.00 95.12 121 PHE A C 1
ATOM 976 O O . PHE A 1 121 ? 4.858 1.827 3.070 1.00 95.12 121 PHE A O 1
ATOM 983 N N . ILE A 1 122 ? 2.642 1.741 3.457 1.00 94.81 122 ILE A N 1
ATOM 984 C CA . ILE A 1 122 ? 2.633 0.479 4.187 1.00 94.81 122 ILE A CA 1
ATOM 985 C C . ILE A 1 122 ? 2.966 -0.709 3.268 1.00 94.81 122 ILE A C 1
ATOM 987 O O . ILE A 1 122 ? 3.742 -1.585 3.634 1.00 94.81 122 ILE A O 1
ATOM 991 N N . ILE A 1 123 ? 2.452 -0.739 2.036 1.00 94.56 123 ILE A N 1
ATOM 992 C CA . ILE A 1 123 ? 2.818 -1.772 1.053 1.00 94.56 123 ILE A CA 1
ATOM 993 C C . ILE A 1 123 ? 4.331 -1.783 0.830 1.00 94.56 123 ILE A C 1
ATOM 995 O O . ILE A 1 123 ? 4.935 -2.852 0.802 1.00 94.56 123 ILE A O 1
ATOM 999 N N . PHE A 1 124 ? 4.961 -0.610 0.736 1.00 93.38 124 PHE A N 1
ATOM 1000 C CA . PHE A 1 124 ? 6.412 -0.525 0.597 1.00 93.38 124 PHE A CA 1
ATOM 1001 C C . PHE A 1 124 ? 7.186 -0.936 1.846 1.00 93.38 124 PHE A C 1
ATOM 1003 O O . PHE A 1 124 ? 8.367 -1.237 1.711 1.00 93.38 124 PHE A O 1
ATOM 1010 N N . THR A 1 125 ? 6.576 -0.960 3.036 1.00 92.06 125 THR A N 1
ATOM 1011 C CA . THR A 1 125 ? 7.263 -1.425 4.249 1.00 92.06 125 THR A CA 1
ATOM 1012 C C . THR A 1 125 ? 7.298 -2.944 4.332 1.00 92.06 125 THR A C 1
ATOM 1014 O O . THR A 1 125 ? 8.310 -3.497 4.759 1.00 92.06 125 THR A O 1
ATOM 1017 N N . GLU A 1 126 ? 6.224 -3.605 3.892 1.00 90.44 126 GLU A N 1
ATOM 1018 C CA . GLU A 1 126 ? 6.127 -5.070 3.829 1.00 90.44 126 GLU A CA 1
ATOM 1019 C C . GLU A 1 126 ? 6.874 -5.631 2.608 1.00 90.44 126 GLU A C 1
ATOM 1021 O O . GLU A 1 126 ? 7.655 -6.580 2.707 1.00 90.44 126 GLU A O 1
ATOM 1026 N N . TRP A 1 127 ? 6.697 -4.991 1.451 1.00 92.44 127 TRP A N 1
ATOM 1027 C CA . TRP A 1 127 ? 7.343 -5.348 0.192 1.00 92.44 127 TRP A CA 1
ATOM 1028 C C . TRP A 1 127 ? 8.221 -4.205 -0.292 1.00 92.44 127 TRP A C 1
ATOM 1030 O O . TRP A 1 127 ? 7.859 -3.415 -1.167 1.00 92.44 127 TRP A O 1
ATOM 1040 N N . ASN A 1 128 ? 9.419 -4.145 0.282 1.00 89.94 128 ASN A N 1
ATOM 1041 C CA . ASN A 1 128 ? 10.418 -3.147 -0.082 1.00 89.94 128 ASN A CA 1
ATOM 1042 C C . ASN A 1 128 ? 10.674 -3.161 -1.605 1.00 89.94 128 ASN A C 1
ATOM 1044 O O . ASN A 1 128 ? 10.702 -4.240 -2.192 1.00 89.94 128 ASN A O 1
ATOM 1048 N N . PRO A 1 129 ? 10.895 -2.022 -2.280 1.00 87.88 129 PRO A N 1
ATOM 1049 C CA . PRO A 1 129 ? 11.326 -1.975 -3.682 1.00 87.88 129 PRO A CA 1
ATOM 1050 C C . PRO A 1 129 ? 12.753 -2.492 -3.846 1.00 87.88 129 PRO A C 1
ATOM 1052 O O . PRO A 1 129 ? 13.565 -2.418 -2.927 1.00 87.88 129 PRO A O 1
ATOM 1055 N N . ARG A 1 130 ? 13.111 -3.016 -5.021 1.00 81.81 130 ARG A N 1
ATOM 1056 C CA . ARG A 1 130 ? 14.464 -3.566 -5.239 1.00 81.81 130 ARG A CA 1
ATOM 1057 C C . ARG A 1 130 ? 15.539 -2.478 -5.135 1.00 81.81 130 ARG A C 1
ATOM 1059 O O . ARG A 1 130 ? 16.623 -2.719 -4.606 1.00 81.81 130 ARG A O 1
ATOM 1066 N N . SER A 1 131 ? 15.219 -1.273 -5.599 1.00 77.38 131 SER A N 1
ATOM 1067 C CA . SER A 1 131 ? 16.140 -0.142 -5.719 1.00 77.38 131 SER A CA 1
ATOM 1068 C C . SER A 1 131 ? 16.687 0.337 -4.366 1.00 77.38 131 SER A C 1
ATOM 1070 O O . SER A 1 131 ? 17.831 0.776 -4.313 1.00 77.38 131 SER A O 1
ATOM 1072 N N . ILE A 1 132 ? 15.948 0.166 -3.256 1.00 78.44 132 ILE A N 1
ATOM 1073 C CA . ILE A 1 132 ? 16.413 0.564 -1.909 1.00 78.44 132 ILE A CA 1
ATOM 1074 C C . ILE A 1 132 ? 17.575 -0.298 -1.398 1.00 78.44 132 ILE A C 1
ATOM 1076 O O . ILE A 1 132 ? 18.375 0.129 -0.559 1.00 78.44 132 ILE A O 1
ATOM 1080 N N . HIS A 1 133 ? 17.703 -1.519 -1.922 1.00 73.75 133 HIS A N 1
ATOM 1081 C CA . HIS A 1 133 ? 18.802 -2.413 -1.578 1.00 73.75 133 HIS A CA 1
ATOM 1082 C C . HIS A 1 133 ? 20.104 -2.000 -2.267 1.00 73.75 133 HIS A C 1
ATOM 1084 O O . HIS A 1 133 ? 21.178 -2.350 -1.774 1.00 73.75 133 HIS A O 1
ATOM 1090 N N . TYR A 1 134 ? 20.038 -1.154 -3.292 1.00 68.81 134 TYR A N 1
ATOM 1091 C CA . TYR A 1 134 ? 21.206 -0.556 -3.919 1.00 68.81 134 TYR A CA 1
ATOM 1092 C C . TYR A 1 134 ? 21.570 0.767 -3.252 1.00 68.81 134 TYR A C 1
ATOM 1094 O O . TYR A 1 134 ? 20.716 1.533 -2.807 1.00 68.81 134 TYR A O 1
ATOM 1102 N N . LYS A 1 135 ? 22.866 1.077 -3.225 1.00 60.66 135 LYS A N 1
ATOM 1103 C CA . LYS A 1 135 ? 23.325 2.448 -3.008 1.00 60.66 135 LYS A CA 1
ATOM 1104 C C . LYS A 1 135 ? 23.190 3.185 -4.339 1.00 60.66 135 LYS A C 1
ATOM 1106 O O . LYS A 1 135 ? 24.169 3.389 -5.046 1.00 60.66 135 LYS A O 1
ATOM 1111 N N . TRP A 1 136 ? 21.955 3.475 -4.733 1.00 56.44 136 TRP A N 1
ATOM 1112 C CA . TRP A 1 136 ? 21.722 4.277 -5.925 1.00 56.44 136 TRP A CA 1
ATOM 1113 C C . TRP A 1 136 ? 22.238 5.699 -5.671 1.00 56.44 136 TRP A C 1
ATOM 1115 O O . TRP A 1 136 ? 22.082 6.235 -4.568 1.00 56.44 136 TRP A O 1
ATOM 1125 N N . SER A 1 137 ? 22.859 6.309 -6.677 1.00 54.53 137 SER A N 1
ATOM 1126 C CA . SER A 1 137 ? 23.123 7.748 -6.711 1.00 54.53 137 SER A CA 1
ATOM 1127 C C . SER A 1 137 ? 21.780 8.471 -6.835 1.00 54.53 137 SER A C 1
ATOM 1129 O O . SER A 1 137 ? 21.316 8.768 -7.932 1.00 54.53 137 SER A O 1
ATOM 1131 N N . ASP A 1 138 ? 21.077 8.622 -5.719 1.00 57.31 138 ASP A N 1
ATOM 1132 C CA . ASP A 1 138 ? 19.849 9.412 -5.650 1.00 57.31 138 ASP A CA 1
ATOM 1133 C C . ASP A 1 138 ? 20.201 10.907 -5.563 1.00 57.31 138 ASP A C 1
ATOM 1135 O O . ASP A 1 138 ? 21.306 11.250 -5.132 1.00 57.31 138 ASP A O 1
ATOM 1139 N N . TYR A 1 139 ? 19.277 11.813 -5.896 1.00 54.62 139 TYR A N 1
ATOM 1140 C CA . TYR A 1 139 ? 19.498 13.265 -5.769 1.00 54.62 139 TYR A CA 1
ATOM 1141 C C . TYR A 1 139 ? 19.864 13.675 -4.329 1.00 54.62 139 TYR A C 1
ATOM 1143 O O . TYR A 1 139 ? 20.514 14.695 -4.106 1.00 54.62 139 TYR A O 1
ATOM 1151 N N . ALA A 1 140 ? 19.482 12.863 -3.340 1.00 53.41 140 ALA A N 1
ATOM 1152 C CA . ALA A 1 140 ? 19.852 13.047 -1.941 1.00 53.41 140 ALA A CA 1
ATOM 1153 C C . ALA A 1 140 ? 21.323 12.696 -1.629 1.00 53.41 140 ALA A C 1
ATOM 1155 O O . ALA A 1 140 ? 21.871 13.203 -0.653 1.00 53.41 140 ALA A O 1
ATOM 1156 N N . ASN A 1 141 ? 21.965 11.836 -2.429 1.00 56.84 141 ASN A N 1
ATOM 1157 C CA . ASN A 1 141 ? 23.300 11.285 -2.159 1.00 56.84 141 ASN A CA 1
ATOM 1158 C C . ASN A 1 141 ? 24.352 11.650 -3.217 1.00 56.84 141 ASN A C 1
ATOM 1160 O O . ASN A 1 141 ? 25.542 11.454 -2.966 1.00 56.84 141 ASN A O 1
ATOM 1164 N N . ASP A 1 142 ? 23.940 12.172 -4.374 1.00 59.56 142 ASP A N 1
ATOM 1165 C CA . ASP A 1 142 ? 24.842 12.584 -5.446 1.00 59.56 142 ASP A CA 1
ATOM 1166 C C . ASP A 1 142 ? 24.846 14.118 -5.625 1.00 59.56 142 ASP A C 1
ATOM 1168 O O . ASP A 1 142 ? 23.905 14.694 -6.185 1.00 59.56 142 ASP A O 1
ATOM 1172 N N . PRO A 1 143 ? 25.897 14.819 -5.160 1.00 57.25 143 PRO A N 1
ATOM 1173 C CA . PRO A 1 143 ? 26.022 16.258 -5.360 1.00 57.25 143 PRO A CA 1
ATOM 1174 C C . PRO A 1 143 ? 26.178 16.649 -6.841 1.00 57.25 143 PRO A C 1
ATOM 1176 O O . PRO A 1 143 ? 25.899 17.802 -7.177 1.00 57.25 143 PRO A O 1
ATOM 1179 N N . GLU A 1 144 ? 26.567 15.731 -7.739 1.00 59.09 144 GLU A N 1
ATOM 1180 C CA . GLU A 1 144 ? 26.628 16.009 -9.180 1.00 59.09 144 GLU A CA 1
ATOM 1181 C C . GLU A 1 144 ? 25.227 16.108 -9.806 1.00 59.09 144 GLU A C 1
ATOM 1183 O O . GLU A 1 144 ? 25.016 16.967 -10.665 1.00 59.09 144 GLU A O 1
ATOM 1188 N N . LEU A 1 145 ? 24.241 15.335 -9.323 1.00 54.62 145 LEU A N 1
ATOM 1189 C CA . LEU A 1 145 ? 22.834 15.435 -9.756 1.00 54.62 145 L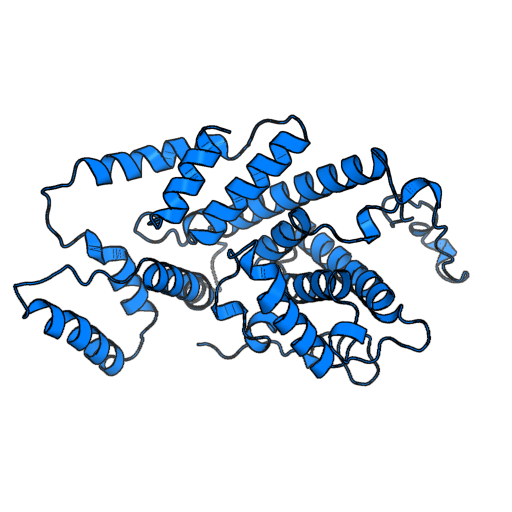EU A CA 1
ATOM 1190 C C . LEU A 1 145 ? 22.166 16.753 -9.323 1.00 54.62 145 LEU A C 1
ATOM 1192 O O . LEU A 1 145 ? 21.234 17.230 -9.975 1.00 54.62 145 LEU A O 1
ATOM 1196 N N . ASN A 1 146 ? 22.670 17.382 -8.258 1.00 54.06 146 ASN A N 1
ATOM 1197 C CA . ASN A 1 146 ? 22.190 18.676 -7.762 1.00 54.06 146 ASN A CA 1
ATOM 1198 C C . ASN A 1 146 ? 22.828 19.882 -8.470 1.00 54.06 146 ASN A C 1
ATOM 1200 O O . ASN A 1 146 ? 22.422 21.025 -8.240 1.00 54.06 146 ASN A O 1
ATOM 1204 N N . ASN A 1 147 ? 23.820 19.663 -9.339 1.00 58.50 147 ASN A N 1
ATOM 1205 C CA . ASN A 1 147 ? 24.537 20.750 -9.988 1.00 58.50 147 ASN A CA 1
ATOM 1206 C C . ASN A 1 147 ? 23.730 21.312 -11.172 1.00 58.50 147 ASN A C 1
ATOM 1208 O O . ASN A 1 147 ? 23.753 20.793 -12.290 1.00 58.50 147 ASN A O 1
ATOM 1212 N N . VAL A 1 148 ? 23.011 22.410 -10.923 1.00 59.06 148 VAL A N 1
ATOM 1213 C CA . VAL A 1 148 ? 22.118 23.080 -11.890 1.00 59.06 148 VAL A CA 1
ATOM 1214 C C . VAL A 1 148 ? 22.842 23.460 -13.195 1.00 59.06 148 VAL A C 1
ATOM 1216 O O . VAL A 1 148 ? 22.229 23.452 -14.260 1.00 59.06 148 VAL A O 1
ATOM 1219 N N . ASN A 1 149 ? 24.157 23.699 -13.137 1.00 58.78 149 ASN A N 1
ATOM 1220 C CA . ASN A 1 149 ? 24.989 24.097 -14.278 1.00 58.78 149 ASN A CA 1
ATOM 1221 C C . ASN A 1 149 ? 25.441 22.929 -15.179 1.00 58.78 149 ASN A C 1
ATOM 1223 O O . ASN A 1 149 ? 25.970 23.171 -16.261 1.00 58.78 149 ASN A O 1
ATOM 1227 N N . ALA A 1 150 ? 25.251 21.672 -14.760 1.00 55.69 150 ALA A N 1
ATOM 1228 C CA . ALA A 1 150 ? 25.694 20.482 -15.497 1.00 55.69 150 ALA A CA 1
ATOM 1229 C C . ALA A 1 150 ? 24.571 19.783 -16.293 1.00 55.69 150 ALA A C 1
ATOM 1231 O O . ALA A 1 150 ? 24.837 18.838 -17.034 1.00 55.69 150 ALA A O 1
ATOM 1232 N N . ARG A 1 151 ? 23.321 20.266 -16.194 1.00 49.03 151 ARG A N 1
ATOM 1233 C CA . ARG A 1 151 ? 22.106 19.635 -16.758 1.00 49.03 151 ARG A CA 1
ATOM 1234 C C . ARG A 1 151 ? 22.066 19.489 -18.290 1.00 49.03 151 ARG A C 1
ATOM 1236 O O . ARG A 1 151 ? 21.141 18.872 -18.802 1.00 49.03 151 ARG A O 1
ATOM 1243 N N . GLY A 1 152 ? 23.028 20.049 -19.025 1.00 47.69 152 GLY A N 1
ATOM 1244 C CA . GLY A 1 152 ? 23.025 20.068 -20.494 1.00 47.69 152 GLY A CA 1
ATOM 1245 C C . GLY A 1 152 ? 23.912 19.034 -21.190 1.00 47.69 152 GLY A C 1
ATOM 1246 O O . GLY A 1 152 ? 23.875 18.954 -22.413 1.00 47.69 152 GLY A O 1
ATOM 1247 N N . SER A 1 153 ? 24.748 18.273 -20.477 1.00 47.78 153 SER A N 1
ATOM 1248 C CA . SER A 1 153 ? 25.685 17.361 -21.145 1.00 47.78 153 SER A CA 1
ATOM 1249 C C . SER A 1 153 ? 26.182 16.275 -20.202 1.00 47.78 153 SER A C 1
ATOM 1251 O O . SER A 1 153 ? 27.181 16.475 -19.513 1.00 47.78 153 SER A O 1
ATOM 1253 N N . LYS A 1 154 ? 25.467 15.144 -20.148 1.00 42.09 154 LYS A N 1
ATOM 1254 C CA . LYS A 1 154 ? 26.010 13.786 -19.938 1.00 42.09 154 LYS A CA 1
ATOM 1255 C C . LYS A 1 154 ? 24.876 12.763 -19.861 1.00 42.09 154 LYS A C 1
ATOM 1257 O O . LYS A 1 154 ? 23.914 12.946 -19.123 1.00 42.09 154 LYS A O 1
ATOM 1262 N N . ASN A 1 155 ? 25.035 11.664 -20.598 1.00 44.84 155 ASN A N 1
ATOM 1263 C CA . ASN A 1 155 ? 24.246 10.451 -20.406 1.00 44.84 155 ASN A CA 1
ATOM 1264 C C . ASN A 1 155 ? 24.472 9.948 -18.975 1.00 44.84 155 ASN A C 1
ATOM 1266 O O . ASN A 1 155 ? 25.614 9.731 -18.566 1.00 44.84 155 ASN A O 1
ATOM 1270 N N . ILE A 1 156 ? 23.383 9.803 -18.222 1.00 49.47 156 ILE A N 1
ATOM 1271 C CA . ILE A 1 156 ? 23.364 9.318 -16.840 1.00 49.47 156 ILE A CA 1
ATOM 1272 C C . ILE A 1 156 ? 23.785 7.845 -16.851 1.00 49.47 156 ILE A C 1
ATOM 1274 O O . ILE A 1 156 ? 22.975 6.946 -17.051 1.00 49.47 156 ILE A O 1
ATOM 1278 N N . SER A 1 157 ? 25.077 7.582 -16.675 1.00 43.16 157 SER A N 1
ATOM 1279 C CA . SER A 1 157 ? 25.565 6.249 -16.336 1.00 43.16 157 SER A CA 1
ATOM 1280 C C . SER A 1 157 ? 25.512 6.108 -14.816 1.00 43.16 157 SER A C 1
ATOM 1282 O O . SER A 1 157 ? 26.437 6.522 -14.115 1.00 43.16 157 SER A O 1
ATOM 1284 N N . THR A 1 158 ? 24.413 5.557 -14.306 1.00 50.75 158 THR A N 1
ATOM 1285 C CA . THR A 1 158 ? 24.262 5.141 -12.906 1.00 50.75 158 THR A CA 1
ATOM 1286 C C . THR A 1 158 ? 25.375 4.164 -12.545 1.00 50.75 158 THR A C 1
ATOM 1288 O O . THR A 1 158 ? 25.381 3.024 -13.014 1.00 50.75 158 THR A O 1
ATOM 1291 N N . ARG A 1 159 ? 26.339 4.602 -11.730 1.00 49.28 159 ARG A N 1
ATOM 1292 C CA . ARG A 1 159 ? 27.362 3.714 -11.168 1.00 49.28 159 ARG A CA 1
ATOM 1293 C C . ARG A 1 159 ? 26.679 2.800 -10.152 1.00 49.28 159 ARG A C 1
ATOM 1295 O O . ARG A 1 159 ? 26.367 3.226 -9.045 1.00 49.28 159 ARG A O 1
ATOM 1302 N N . LYS A 1 160 ? 26.394 1.557 -10.544 1.00 52.84 160 LYS A N 1
ATOM 1303 C CA . LYS A 1 160 ? 25.978 0.505 -9.612 1.00 52.84 160 LYS A CA 1
ATOM 1304 C C . LYS A 1 160 ? 27.226 0.065 -8.840 1.00 52.84 160 LYS A C 1
ATOM 1306 O O . LYS A 1 160 ? 28.045 -0.662 -9.386 1.00 52.84 160 LYS A O 1
ATOM 1311 N N . ASP A 1 161 ? 27.386 0.522 -7.598 1.00 53.12 161 ASP A N 1
ATOM 1312 C CA . ASP A 1 161 ? 28.364 -0.069 -6.675 1.00 53.12 161 ASP A CA 1
ATOM 1313 C C . ASP A 1 161 ? 27.955 -1.543 -6.443 1.00 53.12 161 ASP A C 1
ATOM 1315 O O . ASP A 1 161 ? 26.978 -1.824 -5.741 1.00 53.12 161 ASP A O 1
ATOM 1319 N N . GLU A 1 162 ? 28.658 -2.492 -7.075 1.00 52.03 162 GLU A N 1
ATOM 1320 C CA . GLU A 1 162 ? 28.336 -3.933 -7.046 1.00 52.03 162 GLU A CA 1
ATOM 1321 C C . GLU A 1 162 ? 28.430 -4.556 -5.638 1.00 52.03 162 GLU A C 1
ATOM 1323 O O . GLU A 1 162 ? 27.778 -5.560 -5.357 1.00 52.03 162 GLU A O 1
ATOM 1328 N N . GLU A 1 163 ? 29.143 -3.919 -4.703 1.00 51.00 163 GLU A N 1
ATOM 1329 C CA . GLU A 1 163 ? 29.306 -4.391 -3.317 1.00 51.00 163 GLU A CA 1
ATOM 1330 C C . GLU A 1 163 ? 28.044 -4.223 -2.439 1.00 51.00 163 GLU A C 1
ATOM 1332 O O . GLU A 1 163 ? 28.020 -4.642 -1.281 1.00 51.00 163 GLU A O 1
ATOM 1337 N N . GLY A 1 164 ? 26.975 -3.607 -2.960 1.00 52.56 164 GLY A N 1
ATOM 1338 C CA . GLY A 1 164 ? 25.773 -3.266 -2.191 1.00 52.56 164 GLY A CA 1
ATOM 1339 C C . GLY A 1 164 ? 24.598 -4.246 -2.276 1.00 52.56 164 GLY A C 1
ATOM 1340 O O . GLY A 1 164 ? 23.637 -4.056 -1.529 1.00 52.56 164 GLY A O 1
ATOM 1341 N N . LEU A 1 165 ? 24.643 -5.248 -3.167 1.00 53.19 165 LEU A N 1
ATOM 1342 C CA . LEU A 1 165 ? 23.478 -6.077 -3.526 1.00 53.19 165 LEU A CA 1
ATOM 1343 C C . LEU A 1 165 ? 22.941 -6.912 -2.352 1.00 53.19 165 LEU A C 1
ATOM 1345 O O . LEU A 1 165 ? 21.735 -7.127 -2.238 1.00 53.19 165 LEU A O 1
ATOM 1349 N N . THR A 1 166 ? 23.830 -7.381 -1.478 1.00 56.81 166 THR A N 1
ATOM 1350 C CA . THR A 1 166 ? 23.500 -8.319 -0.401 1.00 56.81 166 THR A CA 1
ATOM 1351 C C . THR A 1 166 ? 24.368 -8.053 0.821 1.00 56.81 166 THR A C 1
ATOM 1353 O O . THR A 1 166 ? 25.592 -8.072 0.732 1.00 56.81 166 THR A O 1
ATOM 1356 N N . GLY A 1 167 ? 23.748 -7.816 1.977 1.00 68.94 167 GLY A N 1
ATOM 1357 C CA . GLY A 1 167 ? 24.465 -7.656 3.242 1.00 68.94 167 GLY A CA 1
ATOM 1358 C C . GLY A 1 167 ? 23.722 -6.804 4.266 1.00 68.94 167 GLY A C 1
ATOM 1359 O O . GLY A 1 167 ? 22.660 -6.242 3.995 1.00 68.94 167 GLY A O 1
ATOM 1360 N N . VAL A 1 168 ? 24.325 -6.656 5.449 1.00 77.31 168 VAL A N 1
ATOM 1361 C CA . VAL A 1 168 ? 23.782 -5.880 6.584 1.00 77.31 168 VAL A CA 1
ATOM 1362 C C . VAL A 1 168 ? 23.475 -4.423 6.202 1.00 77.31 168 VAL A C 1
ATOM 1364 O O . VAL A 1 168 ? 22.555 -3.816 6.743 1.00 77.31 168 VAL A O 1
ATOM 1367 N N . GLY A 1 169 ? 24.216 -3.854 5.244 1.00 77.88 169 GLY A N 1
ATOM 1368 C CA . GLY A 1 169 ? 23.978 -2.498 4.746 1.00 77.88 169 GLY A CA 1
ATOM 1369 C C . GLY A 1 169 ? 22.652 -2.338 3.995 1.00 77.88 169 GLY A C 1
ATOM 1370 O O . GLY A 1 169 ? 21.999 -1.310 4.155 1.00 77.88 169 GLY A O 1
ATOM 1371 N N . ALA A 1 170 ? 22.241 -3.344 3.216 1.00 80.50 170 ALA A N 1
ATOM 1372 C CA . ALA A 1 170 ? 20.965 -3.327 2.502 1.00 80.50 170 ALA A CA 1
ATOM 1373 C C . ALA A 1 170 ? 19.785 -3.461 3.466 1.00 80.50 170 ALA A C 1
ATOM 1375 O O . ALA A 1 170 ? 18.851 -2.668 3.387 1.00 80.50 170 ALA A O 1
ATOM 1376 N N . ILE A 1 171 ? 19.900 -4.372 4.436 1.00 84.62 171 ILE A N 1
ATOM 1377 C CA . ILE A 1 171 ? 18.909 -4.567 5.502 1.00 84.62 171 ILE A CA 1
ATOM 1378 C C . ILE A 1 171 ? 18.705 -3.262 6.279 1.00 84.62 171 ILE A C 1
ATOM 1380 O O . ILE A 1 171 ? 17.602 -2.736 6.316 1.00 84.62 171 ILE A O 1
ATOM 1384 N N . ARG A 1 172 ? 19.784 -2.641 6.776 1.00 85.81 172 ARG A N 1
ATOM 1385 C CA . ARG A 1 172 ? 19.692 -1.375 7.528 1.00 85.81 172 ARG A CA 1
ATOM 1386 C C . ARG A 1 172 ? 19.064 -0.231 6.732 1.00 85.81 172 ARG A C 1
ATOM 1388 O O . ARG A 1 172 ? 18.409 0.622 7.324 1.00 85.81 172 ARG A O 1
ATOM 1395 N N . ARG A 1 173 ? 19.312 -0.154 5.419 1.00 85.44 173 ARG A N 1
ATOM 1396 C CA . ARG A 1 173 ? 18.686 0.855 4.547 1.00 85.44 173 ARG A CA 1
ATOM 1397 C C . ARG A 1 173 ? 17.195 0.590 4.389 1.00 85.44 173 ARG A C 1
ATOM 1399 O O . ARG A 1 173 ? 16.413 1.526 4.518 1.00 85.44 173 ARG A O 1
ATOM 1406 N N . SER A 1 174 ? 16.836 -0.672 4.173 1.00 89.00 174 SER A N 1
ATOM 1407 C CA . SER A 1 174 ? 15.451 -1.122 4.093 1.00 89.00 174 SER A CA 1
ATOM 1408 C C . SER A 1 174 ? 14.698 -0.810 5.381 1.00 89.00 174 SER A C 1
ATOM 1410 O O . SER A 1 174 ? 13.718 -0.081 5.341 1.00 89.00 174 SER A O 1
ATOM 1412 N N . ASP A 1 175 ? 15.223 -1.231 6.534 1.00 90.75 175 ASP A N 1
ATOM 1413 C CA . ASP A 1 175 ? 14.568 -1.016 7.823 1.00 90.75 175 ASP A CA 1
ATOM 1414 C C . ASP A 1 175 ? 14.403 0.485 8.126 1.00 90.75 175 ASP A C 1
ATOM 1416 O O . ASP A 1 175 ? 13.380 0.909 8.663 1.00 90.75 175 ASP A O 1
ATOM 1420 N N . ARG A 1 176 ? 15.392 1.324 7.769 1.00 90.44 176 ARG A N 1
ATOM 1421 C CA . ARG A 1 176 ? 15.278 2.786 7.925 1.00 90.44 176 ARG A CA 1
ATOM 1422 C C . ARG A 1 176 ? 14.218 3.381 7.005 1.00 90.44 176 ARG A C 1
ATOM 1424 O O . ARG A 1 176 ? 13.510 4.289 7.430 1.00 90.44 176 ARG A O 1
ATOM 1431 N N . MET A 1 177 ? 14.127 2.912 5.762 1.00 90.94 177 MET A N 1
ATOM 1432 C CA . MET A 1 177 ? 13.082 3.347 4.838 1.00 90.94 177 MET A CA 1
ATOM 1433 C C . MET A 1 177 ? 11.707 2.954 5.380 1.00 90.94 177 MET A C 1
ATOM 1435 O O . MET A 1 177 ? 10.853 3.829 5.492 1.00 90.94 177 MET A O 1
ATOM 1439 N N . SER A 1 178 ? 11.519 1.691 5.778 1.00 92.62 178 SER A N 1
ATOM 1440 C CA . SER A 1 178 ? 10.272 1.206 6.374 1.00 92.62 178 SER A CA 1
ATOM 1441 C C . SER A 1 178 ? 9.895 2.034 7.602 1.00 92.62 178 SER A C 1
ATOM 1443 O O . SER A 1 178 ? 8.780 2.530 7.681 1.00 92.62 178 SER A O 1
ATOM 1445 N N . TRP A 1 179 ? 10.839 2.321 8.504 1.00 93.56 179 TRP A N 1
ATOM 1446 C CA . TRP A 1 179 ? 10.594 3.198 9.654 1.00 93.56 179 TRP A CA 1
ATOM 1447 C C . TRP A 1 179 ? 10.095 4.598 9.260 1.00 93.56 179 TRP A C 1
ATOM 1449 O O . TRP A 1 179 ? 9.121 5.097 9.824 1.00 93.56 179 TRP A O 1
ATOM 1459 N N . MET A 1 180 ? 10.738 5.231 8.272 1.00 93.69 180 MET A N 1
ATOM 1460 C CA . MET A 1 180 ? 10.350 6.564 7.800 1.00 93.69 180 MET A CA 1
ATOM 1461 C C . MET A 1 180 ? 8.990 6.561 7.092 1.00 93.69 180 MET A C 1
ATOM 1463 O O . MET A 1 180 ? 8.180 7.456 7.331 1.00 93.69 180 MET A O 1
ATOM 1467 N N . LEU A 1 181 ? 8.728 5.567 6.238 1.00 93.81 181 LEU A N 1
ATOM 1468 C CA . LEU A 1 181 ? 7.458 5.429 5.525 1.00 93.81 181 LEU A CA 1
ATOM 1469 C C . LEU A 1 181 ? 6.314 5.125 6.487 1.00 93.81 181 LEU A C 1
ATOM 1471 O O . LEU A 1 181 ? 5.282 5.786 6.404 1.00 93.81 181 LEU A O 1
ATOM 1475 N N . THR A 1 182 ? 6.513 4.216 7.441 1.00 94.88 182 THR A N 1
ATOM 1476 C CA . THR A 1 182 ? 5.515 3.906 8.465 1.00 94.88 182 THR A CA 1
ATOM 1477 C C . THR A 1 182 ? 5.206 5.128 9.324 1.00 94.88 182 THR A C 1
ATOM 1479 O O . THR A 1 182 ? 4.039 5.463 9.508 1.00 94.88 182 THR A O 1
ATOM 1482 N N . GLY A 1 183 ? 6.220 5.866 9.788 1.00 93.69 183 GLY A N 1
ATOM 1483 C CA . GLY A 1 183 ? 6.001 7.099 10.551 1.00 93.69 183 GLY A CA 1
ATOM 1484 C C . GLY A 1 183 ? 5.216 8.160 9.768 1.00 93.69 183 GLY A C 1
ATOM 1485 O O . GLY A 1 183 ? 4.315 8.799 10.317 1.00 93.69 183 GLY A O 1
ATOM 1486 N N . SER A 1 184 ? 5.508 8.322 8.475 1.00 93.19 184 SER A N 1
ATOM 1487 C CA . SER A 1 184 ? 4.738 9.200 7.585 1.00 93.19 184 SER A CA 1
ATOM 1488 C C . SER A 1 184 ? 3.312 8.696 7.354 1.00 93.19 184 SER A C 1
ATOM 1490 O O . SER A 1 184 ? 2.381 9.496 7.371 1.00 93.19 184 SER A O 1
ATOM 1492 N N . ALA A 1 185 ? 3.125 7.385 7.185 1.00 93.94 185 ALA A N 1
ATOM 1493 C CA . ALA A 1 185 ? 1.818 6.765 6.993 1.00 93.94 185 ALA A CA 1
ATOM 1494 C C . ALA A 1 185 ? 0.925 6.956 8.223 1.00 93.94 185 ALA A C 1
ATOM 1496 O O . ALA A 1 185 ? -0.230 7.347 8.080 1.00 93.94 185 ALA A O 1
ATOM 1497 N N . VAL A 1 186 ? 1.474 6.761 9.427 1.00 93.12 186 VAL A N 1
ATOM 1498 C CA . VAL A 1 186 ? 0.775 6.993 10.700 1.00 93.12 186 VAL A CA 1
ATOM 1499 C C . VAL A 1 186 ? 0.343 8.451 10.823 1.00 93.12 186 VAL A C 1
ATOM 1501 O O . VAL A 1 186 ? -0.820 8.722 11.109 1.00 93.12 186 VAL A O 1
ATOM 1504 N N . ARG A 1 187 ? 1.247 9.401 10.553 1.00 91.50 187 ARG A N 1
ATOM 1505 C CA . ARG A 1 187 ? 0.922 10.836 10.612 1.00 91.50 187 ARG A CA 1
ATOM 1506 C C . ARG A 1 187 ? -0.141 11.231 9.594 1.00 91.50 187 ARG A C 1
ATOM 1508 O O . ARG A 1 187 ? -1.045 11.982 9.939 1.00 91.50 187 ARG A O 1
ATOM 1515 N N . LEU A 1 188 ? -0.061 10.714 8.369 1.00 90.56 188 LEU A N 1
ATOM 1516 C CA . LEU A 1 188 ? -1.067 10.966 7.339 1.00 90.56 188 LEU A CA 1
ATOM 1517 C C . LEU A 1 188 ? -2.422 10.344 7.710 1.00 90.56 188 LEU A C 1
ATOM 1519 O O . LEU A 1 188 ? -3.461 10.969 7.517 1.00 90.56 188 LEU A O 1
ATOM 1523 N N . ALA A 1 189 ? -2.422 9.138 8.283 1.00 89.69 189 ALA A N 1
ATOM 1524 C CA . ALA A 1 189 ? -3.635 8.480 8.759 1.00 89.69 189 ALA A CA 1
ATOM 1525 C C . ALA A 1 189 ? -4.295 9.238 9.922 1.00 89.69 189 ALA A C 1
ATOM 1527 O O . ALA A 1 189 ? -5.520 9.276 9.992 1.00 89.69 189 ALA A O 1
ATOM 1528 N N . GLN A 1 190 ? -3.502 9.849 10.807 1.00 88.12 190 GLN A N 1
ATOM 1529 C CA . GLN A 1 190 ? -3.987 10.722 11.881 1.00 88.12 190 GLN A CA 1
ATOM 1530 C C . GLN A 1 190 ? -4.540 12.042 11.336 1.00 88.12 190 GLN A C 1
ATOM 1532 O O . GLN A 1 190 ? -5.649 12.423 11.687 1.00 88.12 190 GLN A O 1
ATOM 1537 N N . ASP A 1 191 ? -3.801 12.706 10.443 1.00 84.94 191 ASP A N 1
ATOM 1538 C CA . ASP A 1 191 ? -4.202 13.970 9.807 1.00 84.94 191 ASP A CA 1
ATOM 1539 C C . ASP A 1 191 ? -5.522 13.846 9.027 1.00 84.94 191 ASP A C 1
ATOM 1541 O O . ASP A 1 191 ? -6.305 14.789 8.957 1.00 84.94 191 ASP A O 1
ATOM 1545 N N . MET A 1 192 ? -5.789 12.667 8.464 1.00 81.88 192 MET A N 1
ATOM 1546 C CA . MET A 1 192 ? -7.025 12.375 7.736 1.00 81.88 192 MET A CA 1
ATOM 1547 C C . MET A 1 192 ? -8.115 11.707 8.578 1.00 81.88 192 MET A C 1
ATOM 1549 O O . MET A 1 192 ? -9.204 11.456 8.069 1.00 81.88 192 MET A O 1
ATOM 1553 N N . GLY A 1 193 ? -7.839 11.376 9.841 1.00 80.19 193 GLY A N 1
ATOM 1554 C CA . GLY A 1 193 ? -8.774 10.650 10.705 1.00 80.19 193 GLY A CA 1
ATOM 1555 C C . GLY A 1 193 ? -9.009 9.183 10.312 1.00 80.19 193 GLY A C 1
ATOM 1556 O O . GLY A 1 193 ? -9.853 8.516 10.902 1.00 80.19 193 GLY A O 1
ATOM 1557 N N . PHE A 1 194 ? -8.262 8.618 9.355 1.00 85.25 194 PHE A N 1
ATOM 1558 C CA . PHE A 1 194 ? -8.435 7.219 8.936 1.00 85.25 194 PHE A CA 1
ATOM 1559 C C . PHE A 1 194 ? -8.123 6.218 10.047 1.00 85.25 194 PHE A C 1
ATOM 1561 O O . PHE A 1 194 ? -8.720 5.143 10.072 1.00 85.25 194 PHE A O 1
ATOM 1568 N N . ILE A 1 195 ? -7.219 6.571 10.966 1.00 84.12 195 ILE A N 1
ATOM 1569 C CA . ILE A 1 195 ? -6.870 5.718 12.108 1.00 84.12 195 ILE A CA 1
ATOM 1570 C C . ILE A 1 195 ? -8.064 5.504 13.054 1.00 84.12 195 ILE A C 1
ATOM 1572 O O . ILE A 1 195 ? -8.154 4.461 13.687 1.00 84.12 195 ILE A O 1
ATOM 1576 N N . GLU A 1 196 ? -9.005 6.449 13.113 1.00 79.12 196 GLU A N 1
ATOM 1577 C CA . GLU A 1 196 ? -10.211 6.366 13.949 1.00 79.12 196 GLU A CA 1
ATOM 1578 C C . GLU A 1 196 ? -11.442 5.903 13.158 1.00 79.12 196 GLU A C 1
ATOM 1580 O O . GLU A 1 196 ? -12.433 5.483 13.749 1.00 79.12 196 GLU A O 1
ATOM 1585 N N . ASN A 1 197 ? -11.373 5.925 11.824 1.00 78.62 197 ASN A N 1
ATOM 1586 C CA . ASN A 1 197 ? -12.523 5.671 10.957 1.00 78.62 197 ASN A CA 1
ATOM 1587 C C . ASN A 1 197 ? -12.497 4.293 10.291 1.00 78.62 197 ASN A C 1
ATOM 1589 O O . ASN A 1 197 ? -13.561 3.715 10.073 1.00 78.62 197 ASN A O 1
ATOM 1593 N N . SER A 1 198 ? -11.310 3.750 9.993 1.00 84.06 198 SER A N 1
ATOM 1594 C CA . SER A 1 198 ? -11.144 2.442 9.352 1.00 84.06 198 SER A CA 1
ATOM 1595 C C . SER A 1 198 ? -10.436 1.459 10.277 1.00 84.06 198 SER A C 1
ATOM 1597 O O . SER A 1 198 ? -9.289 1.663 10.680 1.00 84.06 198 SER A O 1
ATOM 1599 N N . SER A 1 199 ? -11.101 0.337 10.564 1.00 84.19 199 SER A N 1
ATOM 1600 C CA . SER A 1 199 ? -10.521 -0.738 11.374 1.00 84.19 199 SER A CA 1
ATOM 1601 C C . SER A 1 199 ? -9.303 -1.370 10.694 1.00 84.19 199 SER A C 1
ATOM 1603 O O . SER A 1 199 ? -8.317 -1.670 11.365 1.00 84.19 199 SER A O 1
ATOM 1605 N N . LYS A 1 200 ? -9.307 -1.504 9.361 1.00 87.38 200 LYS A N 1
ATOM 1606 C CA . LYS A 1 200 ? -8.163 -2.028 8.599 1.00 87.38 200 LYS A CA 1
ATOM 1607 C C . LYS A 1 200 ? -6.959 -1.101 8.672 1.00 87.38 200 LYS A C 1
ATOM 1609 O O . LYS A 1 200 ? -5.869 -1.575 8.986 1.00 87.38 200 LYS A O 1
ATOM 1614 N N . VAL A 1 201 ? -7.157 0.203 8.446 1.00 89.62 201 VAL A N 1
ATOM 1615 C CA . VAL A 1 201 ? -6.079 1.205 8.549 1.00 89.62 201 VAL A CA 1
ATOM 1616 C C . VAL A 1 201 ? -5.532 1.265 9.974 1.00 89.62 201 VAL A C 1
ATOM 1618 O O . VAL A 1 201 ? -4.316 1.331 10.162 1.00 89.62 201 VAL A O 1
ATOM 1621 N N . PHE A 1 202 ? -6.403 1.170 10.981 1.00 89.25 202 PHE A N 1
ATOM 1622 C CA . PHE A 1 202 ? -5.982 1.071 12.373 1.00 89.25 202 PHE A CA 1
ATOM 1623 C C . PHE A 1 202 ? -5.058 -0.136 12.577 1.00 89.25 202 PHE A C 1
ATOM 1625 O O . PHE A 1 202 ? -3.901 0.030 12.946 1.00 89.25 202 PHE A O 1
ATOM 1632 N N . ILE A 1 203 ? -5.516 -1.351 12.275 1.00 89.31 203 ILE A N 1
ATOM 1633 C CA . ILE A 1 203 ? -4.731 -2.569 12.517 1.00 89.31 203 ILE A CA 1
ATOM 1634 C C . ILE A 1 203 ? -3.401 -2.530 11.770 1.00 89.31 203 ILE A C 1
ATOM 1636 O O . ILE A 1 203 ? -2.352 -2.808 12.346 1.00 89.31 203 ILE A O 1
ATOM 1640 N N . VAL A 1 204 ? -3.441 -2.172 10.490 1.00 91.69 204 VAL A N 1
ATOM 1641 C CA . VAL A 1 204 ? -2.265 -2.244 9.634 1.00 91.69 204 VAL A CA 1
ATOM 1642 C C . VAL A 1 204 ? -1.189 -1.239 10.035 1.00 91.69 204 VAL A C 1
ATOM 1644 O O . VAL A 1 204 ? -0.016 -1.596 10.090 1.00 91.69 204 VAL A O 1
ATOM 1647 N N . THR A 1 205 ? -1.576 -0.014 10.402 1.00 92.19 205 THR A N 1
ATOM 1648 C CA . THR A 1 205 ? -0.619 0.991 10.881 1.00 92.19 205 THR A CA 1
ATOM 1649 C C . THR A 1 205 ? 0.051 0.543 12.175 1.00 92.19 205 THR A C 1
ATOM 1651 O O . THR A 1 205 ? 1.262 0.678 12.288 1.00 92.19 205 THR A O 1
ATOM 1654 N N . HIS A 1 206 ? -0.689 -0.057 13.113 1.00 91.62 206 HIS A N 1
ATOM 1655 C CA . HIS A 1 206 ? -0.121 -0.537 14.376 1.00 91.62 206 HIS A CA 1
ATOM 1656 C C . HIS A 1 206 ? 0.800 -1.746 14.178 1.00 91.62 206 HIS A C 1
ATOM 1658 O O . HIS A 1 206 ? 1.855 -1.810 14.810 1.00 91.62 206 HIS A O 1
ATOM 1664 N N . ILE A 1 207 ? 0.445 -2.679 13.285 1.00 91.75 207 ILE A N 1
ATOM 1665 C CA . ILE A 1 207 ? 1.312 -3.816 12.939 1.00 91.75 207 ILE A CA 1
ATOM 1666 C C . ILE A 1 207 ? 2.618 -3.303 12.338 1.00 91.75 207 ILE A C 1
ATOM 1668 O O . ILE A 1 207 ? 3.682 -3.582 12.888 1.00 91.75 207 ILE A O 1
ATOM 1672 N N . SER A 1 208 ? 2.547 -2.535 11.247 1.00 92.31 208 SER A N 1
ATOM 1673 C CA . SER A 1 208 ? 3.744 -2.091 10.530 1.00 92.31 208 SER A CA 1
ATOM 1674 C C . SER A 1 208 ? 4.605 -1.145 11.375 1.00 92.31 208 SER A C 1
ATOM 1676 O O . SER A 1 208 ? 5.828 -1.121 11.230 1.00 92.31 208 SER A O 1
ATOM 1678 N N . GLU A 1 209 ? 4.004 -0.377 12.287 1.00 92.75 209 GLU A N 1
ATOM 1679 C CA . GLU A 1 209 ? 4.723 0.510 13.208 1.00 92.75 209 GLU A CA 1
ATOM 1680 C C . GLU A 1 209 ? 5.450 -0.270 14.296 1.00 92.75 209 GLU A C 1
ATOM 1682 O O . GLU A 1 209 ? 6.640 -0.036 14.506 1.00 92.75 209 GLU A O 1
ATOM 1687 N N . THR A 1 210 ? 4.798 -1.270 14.888 1.00 91.69 210 THR A N 1
ATOM 1688 C CA . THR A 1 210 ? 5.422 -2.148 15.883 1.00 91.69 210 THR A CA 1
ATOM 1689 C C . THR A 1 210 ? 6.568 -2.946 15.262 1.00 91.69 210 THR A C 1
ATOM 1691 O O . THR A 1 210 ? 7.670 -2.970 15.811 1.00 91.69 210 THR A O 1
ATOM 1694 N N . THR A 1 211 ? 6.369 -3.535 14.078 1.00 91.06 211 THR A N 1
ATOM 1695 C CA . THR A 1 211 ? 7.424 -4.300 13.387 1.00 91.06 211 THR A CA 1
ATOM 1696 C C . THR A 1 211 ? 8.600 -3.407 12.988 1.00 91.06 211 THR A C 1
ATOM 1698 O O . THR A 1 211 ? 9.758 -3.764 13.217 1.00 91.06 211 THR A O 1
ATOM 1701 N N . SER A 1 212 ? 8.331 -2.208 12.464 1.00 91.81 212 SER A N 1
ATOM 1702 C CA . SER A 1 212 ? 9.381 -1.246 12.107 1.00 91.81 212 SER A CA 1
ATOM 1703 C C . SER A 1 212 ? 10.126 -0.724 13.345 1.00 91.81 212 SER A C 1
ATOM 1705 O O . SER A 1 212 ? 11.349 -0.565 13.296 1.00 91.81 212 SER A O 1
ATOM 1707 N N . ALA A 1 213 ? 9.425 -0.489 14.462 1.00 91.62 213 ALA A N 1
ATOM 1708 C CA . ALA A 1 213 ? 10.020 -0.070 15.733 1.00 91.62 213 ALA A CA 1
ATOM 1709 C C . ALA A 1 213 ? 10.976 -1.136 16.268 1.00 91.62 213 ALA A C 1
ATOM 1711 O O . ALA A 1 213 ? 12.118 -0.825 16.617 1.00 91.62 213 ALA A O 1
ATOM 1712 N N . MET A 1 214 ? 10.542 -2.398 16.251 1.00 90.50 214 MET A N 1
ATOM 1713 C CA . MET A 1 214 ? 11.353 -3.542 16.658 1.00 90.50 214 MET A CA 1
ATOM 1714 C C . MET A 1 214 ? 12.623 -3.666 15.820 1.00 90.50 214 MET A C 1
ATOM 1716 O O . MET A 1 214 ? 13.718 -3.746 16.380 1.00 90.50 214 MET A O 1
ATOM 1720 N N . ASN A 1 215 ? 12.510 -3.584 14.492 1.00 90.19 215 ASN A N 1
ATOM 1721 C CA . ASN A 1 215 ? 13.667 -3.661 13.595 1.00 90.19 215 ASN A CA 1
ATOM 1722 C C . ASN A 1 215 ? 14.667 -2.509 13.827 1.00 90.19 215 ASN A C 1
ATOM 1724 O O . ASN A 1 215 ? 15.881 -2.688 13.704 1.00 90.19 215 ASN A O 1
ATOM 1728 N N . MET A 1 216 ? 14.183 -1.328 14.230 1.00 90.38 216 MET A N 1
ATOM 1729 C CA . MET A 1 216 ? 15.011 -0.169 14.588 1.00 90.38 216 MET A CA 1
ATOM 1730 C C . MET A 1 216 ? 15.493 -0.147 16.050 1.00 90.38 216 MET A C 1
ATOM 1732 O O . MET A 1 216 ? 16.237 0.767 16.423 1.00 90.38 216 MET A O 1
ATOM 1736 N N . ASN A 1 217 ? 15.115 -1.128 16.879 1.00 90.12 217 ASN A N 1
ATOM 1737 C CA . ASN A 1 217 ? 15.302 -1.115 18.338 1.00 90.12 217 ASN A CA 1
ATOM 1738 C C . ASN A 1 217 ? 14.777 0.181 18.995 1.00 90.12 217 ASN A C 1
ATOM 1740 O O . ASN A 1 217 ? 15.411 0.745 19.891 1.00 90.12 217 ASN A O 1
ATOM 1744 N N . GLN A 1 218 ? 13.643 0.686 18.508 1.00 90.06 218 GLN A N 1
ATOM 1745 C CA . GLN A 1 218 ? 12.925 1.839 19.051 1.00 90.06 218 GLN A CA 1
ATOM 1746 C C . GLN A 1 218 ? 11.636 1.385 19.742 1.00 90.06 218 GLN A C 1
ATOM 1748 O O . GLN A 1 218 ? 11.212 0.239 19.612 1.00 90.06 218 GLN A O 1
ATOM 1753 N N . ARG A 1 219 ? 11.010 2.288 20.503 1.00 86.62 219 ARG A N 1
ATOM 1754 C CA . ARG A 1 219 ? 9.684 2.045 21.086 1.00 86.62 219 ARG A CA 1
ATOM 1755 C C . ARG A 1 219 ? 8.594 2.396 20.081 1.00 86.62 219 ARG A C 1
ATOM 1757 O O . ARG A 1 219 ? 8.752 3.362 19.336 1.00 86.62 219 ARG A O 1
ATOM 1764 N N . SER A 1 220 ? 7.495 1.650 20.134 1.00 86.88 220 SER A N 1
ATOM 1765 C CA . SER A 1 220 ? 6.277 1.992 19.405 1.00 86.88 220 SER A CA 1
ATOM 1766 C C . SER A 1 220 ? 5.697 3.319 19.920 1.00 86.88 220 SER A C 1
ATOM 1768 O O . SER A 1 220 ? 5.536 3.521 21.125 1.00 86.88 220 SER A O 1
ATOM 1770 N N . LEU A 1 221 ? 5.407 4.229 18.995 1.00 83.62 221 LEU A N 1
ATOM 1771 C CA . LEU A 1 221 ? 4.704 5.498 19.178 1.00 83.62 221 LEU A CA 1
ATOM 1772 C C . LEU A 1 221 ? 3.207 5.284 19.408 1.00 83.62 221 LEU A C 1
ATOM 1774 O O . LEU A 1 221 ? 2.570 6.081 20.092 1.00 83.62 221 LEU A O 1
ATOM 1778 N N . LEU A 1 222 ? 2.642 4.229 18.817 1.00 85.88 222 LEU A N 1
ATOM 1779 C CA . LEU A 1 222 ? 1.213 3.937 18.882 1.00 85.88 222 LEU A CA 1
ATOM 1780 C C . LEU A 1 222 ? 0.830 3.048 20.069 1.00 85.88 222 LEU A C 1
ATOM 1782 O O . LEU A 1 222 ? -0.354 2.869 20.317 1.00 85.88 222 LEU A O 1
ATOM 1786 N N . ALA A 1 223 ? 1.783 2.551 20.860 1.00 80.19 223 ALA A N 1
ATOM 1787 C CA . ALA A 1 223 ? 1.500 1.708 22.025 1.00 80.19 223 ALA A CA 1
ATOM 1788 C C . ALA A 1 223 ? 0.488 2.326 23.018 1.00 80.19 223 ALA A C 1
ATOM 1790 O O . ALA A 1 223 ? -0.294 1.610 23.646 1.00 80.19 223 ALA A O 1
ATOM 1791 N N . GLU A 1 224 ? 0.463 3.657 23.149 1.00 76.56 224 GLU A N 1
ATOM 1792 C CA . GLU A 1 224 ? -0.472 4.360 24.036 1.00 76.56 224 GLU A CA 1
ATOM 1793 C C . GLU A 1 224 ? -1.919 4.366 23.513 1.00 76.56 224 GLU A C 1
ATOM 1795 O O . GLU A 1 224 ? -2.853 4.403 24.320 1.00 76.56 224 GLU A O 1
ATOM 1800 N N . SER A 1 225 ? -2.135 4.262 22.195 1.00 76.25 225 SER A N 1
ATOM 1801 C CA . SER A 1 225 ? -3.476 4.282 21.584 1.00 76.25 225 SER A CA 1
ATOM 1802 C C . SER A 1 225 ? -4.347 3.116 22.078 1.00 76.25 225 SER A C 1
ATOM 1804 O O . SER A 1 225 ? -5.559 3.261 22.262 1.00 76.25 225 SER A O 1
ATOM 1806 N N . PHE A 1 226 ? -3.726 1.974 22.398 1.00 72.06 226 PHE A N 1
ATOM 1807 C CA . PHE A 1 226 ? -4.412 0.796 22.922 1.00 72.06 226 PHE A CA 1
ATOM 1808 C C . PHE A 1 226 ? -5.028 1.033 24.304 1.00 72.06 226 PHE A C 1
ATOM 1810 O O . PHE A 1 226 ? -6.071 0.461 24.622 1.00 72.06 226 PHE A O 1
ATOM 1817 N N . SER A 1 227 ? -4.430 1.900 25.127 1.00 63.56 227 SER A N 1
ATOM 1818 C CA . SER A 1 227 ? -4.975 2.226 26.452 1.00 63.56 227 SER A CA 1
ATOM 1819 C C . SER A 1 227 ? -6.306 2.983 26.359 1.00 63.56 227 SER A C 1
ATOM 1821 O O . SER A 1 227 ? -7.224 2.718 27.137 1.00 63.56 227 SER A O 1
ATOM 1823 N N . VAL A 1 228 ? -6.443 3.849 25.349 1.00 59.09 228 VAL A N 1
ATOM 1824 C CA . VAL A 1 228 ? -7.669 4.599 25.045 1.00 59.09 228 VAL A CA 1
ATOM 1825 C C . VAL A 1 228 ? -8.755 3.662 24.512 1.00 59.09 228 VAL A C 1
ATOM 1827 O O . VAL A 1 228 ? -9.917 3.768 24.901 1.00 59.09 228 VAL A O 1
ATOM 1830 N N . LEU A 1 229 ? -8.379 2.680 23.690 1.00 60.97 229 LEU A N 1
ATOM 1831 C CA . LEU A 1 229 ? -9.290 1.640 23.207 1.00 60.97 229 LEU A CA 1
ATOM 1832 C C . LEU A 1 229 ? -9.827 0.737 24.320 1.00 60.97 229 LEU A C 1
ATOM 1834 O O . LEU A 1 229 ? -10.994 0.349 24.282 1.00 60.97 229 LEU A O 1
ATOM 1838 N N . ASN A 1 230 ? -9.017 0.439 25.335 1.00 51.19 230 ASN A N 1
ATOM 1839 C CA . ASN A 1 230 ? -9.406 -0.431 26.445 1.00 51.19 230 ASN A CA 1
ATOM 1840 C C . ASN A 1 230 ? -10.541 0.173 27.304 1.00 51.19 230 ASN A C 1
ATOM 1842 O O . ASN A 1 230 ? -11.370 -0.560 27.840 1.00 51.19 230 ASN A O 1
ATOM 1846 N N . LEU A 1 231 ? -10.651 1.509 27.369 1.00 46.69 231 LEU A N 1
ATOM 1847 C CA . LEU A 1 231 ? -11.803 2.195 27.977 1.00 46.69 231 LEU A CA 1
ATOM 1848 C C . LEU A 1 231 ? -13.114 1.937 27.214 1.00 46.69 231 LEU A C 1
ATOM 1850 O O . LEU A 1 231 ? -14.187 1.942 27.817 1.00 46.69 231 LEU A O 1
ATOM 1854 N N . ASN A 1 232 ? -13.031 1.690 25.906 1.00 46.03 232 ASN A N 1
ATOM 1855 C CA . ASN A 1 232 ? -14.182 1.359 25.068 1.00 46.03 232 ASN A CA 1
ATOM 1856 C C . ASN A 1 232 ? -14.455 -0.152 25.031 1.00 46.03 232 ASN A C 1
ATOM 1858 O O . ASN A 1 232 ? -15.614 -0.550 24.966 1.00 46.03 232 ASN A O 1
ATOM 1862 N N . LEU A 1 233 ? -13.424 -0.998 25.134 1.00 48.28 233 LEU A N 1
ATOM 1863 C CA . LEU A 1 233 ? -13.572 -2.458 25.157 1.00 48.28 233 LEU A CA 1
ATOM 1864 C C . LEU A 1 233 ? -14.098 -2.974 26.508 1.00 48.28 233 LEU A C 1
ATOM 1866 O O . LEU A 1 233 ? -14.998 -3.809 26.530 1.00 48.28 233 LEU A O 1
ATOM 1870 N N . GLY A 1 234 ? -13.639 -2.406 27.630 1.00 40.81 234 GLY A N 1
ATOM 1871 C CA . GLY A 1 234 ? -14.137 -2.744 28.971 1.00 40.81 234 GLY A CA 1
ATOM 1872 C C . GLY A 1 234 ? -15.596 -2.335 29.227 1.00 40.81 234 GLY A C 1
ATOM 1873 O O . GLY A 1 234 ? -16.249 -2.901 30.101 1.00 40.81 234 GLY A O 1
ATOM 1874 N N . LYS A 1 235 ? -16.145 -1.396 28.441 1.00 44.69 235 LYS A N 1
ATOM 1875 C CA . LYS A 1 235 ? -17.594 -1.124 28.417 1.00 44.69 235 LYS A CA 1
ATOM 1876 C C . LYS A 1 235 ? -18.385 -2.207 27.681 1.00 44.69 235 LYS A C 1
ATOM 1878 O O . LYS A 1 235 ? -19.533 -2.434 28.022 1.00 44.69 235 LYS A O 1
ATOM 1883 N N . ILE A 1 236 ? -17.778 -2.883 26.705 1.00 42.41 236 ILE A N 1
ATOM 1884 C CA . ILE A 1 236 ? -18.437 -3.920 25.898 1.00 42.41 236 ILE A CA 1
ATOM 1885 C C . ILE A 1 236 ? -18.496 -5.259 26.655 1.00 42.41 236 ILE A C 1
ATOM 1887 O O . ILE A 1 236 ? -19.429 -6.027 26.453 1.00 42.41 236 ILE A O 1
ATOM 1891 N N . GLU A 1 237 ? -17.538 -5.545 27.544 1.00 40.66 237 GLU A N 1
ATOM 1892 C CA . GLU A 1 237 ? -17.511 -6.801 28.317 1.00 40.66 237 GLU A CA 1
ATOM 1893 C C . GLU A 1 237 ? -18.482 -6.833 29.511 1.00 40.66 237 GLU A C 1
ATOM 1895 O O . GLU A 1 237 ? -18.931 -7.911 29.894 1.00 40.66 237 GLU A O 1
ATOM 1900 N N . ASN A 1 238 ? -18.848 -5.679 30.079 1.00 36.78 238 ASN A N 1
ATOM 1901 C CA . ASN A 1 238 ? -19.795 -5.606 31.203 1.00 36.78 238 ASN A CA 1
ATOM 1902 C C . ASN A 1 238 ? -21.267 -5.496 30.777 1.00 36.78 238 ASN A C 1
ATOM 1904 O O . ASN A 1 238 ? -22.148 -5.529 31.634 1.00 36.78 238 ASN A O 1
ATOM 1908 N N . ASP A 1 239 ? -21.541 -5.398 29.477 1.00 39.78 239 ASP A N 1
ATOM 1909 C CA . ASP A 1 239 ? -22.873 -5.113 28.954 1.00 39.78 239 ASP A CA 1
ATOM 1910 C C . ASP A 1 239 ? -23.571 -6.361 28.392 1.00 39.78 239 ASP A C 1
ATOM 1912 O O . ASP A 1 239 ? -23.984 -6.447 27.235 1.00 39.78 239 ASP A O 1
ATOM 1916 N N . GLY A 1 240 ? -23.661 -7.388 29.237 1.00 39.06 240 GLY A N 1
ATOM 1917 C CA . GLY A 1 240 ? -24.468 -8.576 28.966 1.00 39.06 240 GLY A CA 1
ATOM 1918 C C . GLY A 1 240 ? -25.969 -8.364 29.187 1.00 39.06 240 GLY A C 1
ATOM 1919 O O . GLY A 1 240 ? -26.705 -9.343 29.103 1.00 39.06 240 GLY A O 1
ATOM 1920 N N . ASN A 1 241 ? -26.420 -7.146 29.524 1.00 36.25 241 ASN A N 1
ATOM 1921 C CA . ASN A 1 241 ? -27.786 -6.913 29.998 1.00 36.25 241 ASN A CA 1
ATOM 1922 C C . ASN A 1 241 ? -28.436 -5.562 29.635 1.00 36.25 241 ASN A C 1
ATOM 1924 O O . ASN A 1 241 ? -29.614 -5.415 29.967 1.00 36.25 241 ASN A O 1
ATOM 1928 N N . GLU A 1 242 ? -27.787 -4.601 28.966 1.00 33.50 242 GLU A N 1
ATOM 1929 C CA . GLU A 1 242 ? -28.480 -3.378 28.530 1.00 33.50 242 GLU A CA 1
ATOM 1930 C C . GLU A 1 242 ? -28.888 -3.429 27.044 1.00 33.50 242 GLU A C 1
ATOM 1932 O O . GLU A 1 242 ? -28.174 -3.885 26.155 1.00 33.50 242 GLU A O 1
ATOM 1937 N N . SER A 1 243 ? -30.144 -3.033 26.824 1.00 33.88 243 SER A N 1
ATOM 1938 C CA . SER A 1 243 ? -30.860 -2.774 25.568 1.00 33.88 243 SER A CA 1
ATOM 1939 C C . SER A 1 243 ? -30.093 -2.959 24.245 1.00 33.88 243 SER A C 1
ATOM 1941 O O . SER A 1 243 ? -29.291 -2.124 23.838 1.00 33.88 243 SER A O 1
ATOM 1943 N N . ASN A 1 244 ? -30.508 -3.985 23.494 1.00 40.28 244 ASN A N 1
ATOM 1944 C CA . ASN A 1 244 ? -30.089 -4.381 22.138 1.00 40.28 244 ASN A CA 1
ATOM 1945 C C . ASN A 1 244 ? -30.138 -3.292 21.029 1.00 40.28 244 ASN A C 1
ATOM 1947 O O . ASN A 1 244 ? -29.885 -3.606 19.865 1.00 40.28 244 ASN A O 1
ATOM 1951 N N . GLU A 1 245 ? -30.462 -2.031 21.328 1.00 40.78 245 GLU A N 1
ATOM 1952 C CA . GLU A 1 245 ? -30.547 -0.948 20.335 1.00 40.78 245 GLU A CA 1
ATOM 1953 C C . GLU A 1 245 ? -29.172 -0.353 19.972 1.00 40.78 245 GLU A C 1
ATOM 1955 O O . GLU A 1 245 ? -28.953 -0.007 18.807 1.00 40.78 245 GLU A O 1
ATOM 1960 N N . ASP A 1 246 ? -28.209 -0.347 20.902 1.00 43.28 246 ASP A N 1
ATOM 1961 C CA . ASP A 1 246 ? -26.854 0.192 20.673 1.00 43.28 246 ASP A CA 1
ATOM 1962 C C . ASP A 1 246 ? -25.923 -0.777 19.914 1.00 43.28 246 ASP A C 1
ATOM 1964 O O . ASP A 1 246 ? -24.880 -0.380 19.381 1.00 43.28 246 ASP A O 1
ATOM 1968 N N . TYR A 1 247 ? -26.307 -2.054 19.789 1.00 47.06 247 TYR A N 1
ATOM 1969 C CA . TYR A 1 247 ? -25.545 -3.061 19.038 1.00 47.06 247 TYR A CA 1
ATOM 1970 C C . TYR A 1 247 ? -25.599 -2.865 17.513 1.00 47.06 247 TYR A C 1
ATOM 1972 O O . TYR A 1 247 ? -24.688 -3.322 16.821 1.00 47.06 247 TYR A O 1
ATOM 1980 N N . LEU A 1 248 ? -26.616 -2.169 16.984 1.00 49.00 248 LEU A N 1
ATOM 1981 C CA . LEU A 1 248 ? -26.808 -1.942 15.540 1.00 49.00 248 LEU A CA 1
ATOM 1982 C C . LEU A 1 248 ? -26.478 -0.508 15.080 1.00 49.00 248 LEU A C 1
ATOM 1984 O O . LEU A 1 248 ? -26.702 -0.178 13.914 1.00 49.00 248 LEU A O 1
ATOM 1988 N N . GLY A 1 249 ? -25.974 0.356 15.970 1.00 52.12 249 GLY A N 1
ATOM 1989 C CA . GLY A 1 249 ? -25.816 1.794 15.709 1.00 52.12 249 GLY A CA 1
ATOM 1990 C C . GLY A 1 249 ? -24.928 2.121 14.502 1.00 52.12 249 GLY A C 1
ATOM 1991 O O . GLY A 1 249 ? -25.349 2.860 13.612 1.00 52.12 249 GLY A O 1
ATOM 1992 N N . ASN A 1 250 ? -23.733 1.522 14.430 1.00 63.69 250 ASN A N 1
ATOM 1993 C CA . ASN A 1 250 ? -22.749 1.792 13.371 1.00 63.69 250 ASN A CA 1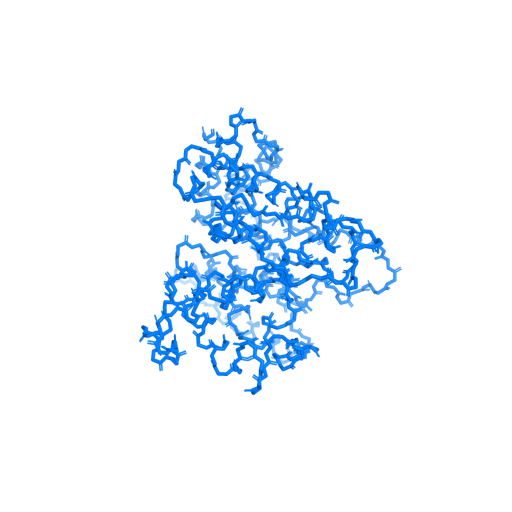
ATOM 1994 C C . ASN A 1 250 ? -23.266 1.341 11.995 1.00 63.69 250 ASN A C 1
ATOM 1996 O O . ASN A 1 250 ? -23.204 2.081 11.018 1.00 63.69 250 ASN A O 1
ATOM 2000 N N . GLU A 1 251 ? -23.809 0.124 11.925 1.00 64.69 251 GLU A N 1
ATOM 2001 C CA . GLU A 1 251 ? -24.293 -0.496 10.685 1.00 64.69 251 GLU A CA 1
ATOM 2002 C C . GLU A 1 251 ? -25.527 0.219 10.137 1.00 64.69 251 GLU A C 1
ATOM 2004 O O . GLU A 1 251 ? -25.567 0.552 8.951 1.00 64.69 251 GLU A O 1
ATOM 2009 N N . LYS A 1 252 ? -26.506 0.535 11.000 1.00 64.88 252 LYS A N 1
ATOM 2010 C CA . LYS A 1 252 ? -27.673 1.340 10.609 1.00 64.88 252 LYS A CA 1
ATOM 2011 C C . LYS A 1 252 ? -27.242 2.715 10.099 1.00 64.88 252 LYS A C 1
ATOM 2013 O O . LYS A 1 252 ? -27.807 3.193 9.119 1.00 64.88 252 LYS A O 1
ATOM 2018 N N . PHE A 1 253 ? -26.248 3.344 10.729 1.00 71.00 253 PHE A N 1
ATOM 2019 C CA . PHE A 1 253 ? -25.722 4.634 10.288 1.00 71.00 253 PHE A CA 1
ATOM 2020 C C . PHE A 1 253 ? -25.091 4.554 8.894 1.00 71.00 253 PHE A C 1
ATOM 2022 O O . PHE A 1 253 ? -25.497 5.305 8.007 1.00 71.00 253 PHE A O 1
ATOM 2029 N N . TYR A 1 254 ? -24.171 3.609 8.671 1.00 72.31 254 TYR A N 1
ATOM 2030 C CA . TYR A 1 254 ? -23.535 3.435 7.363 1.00 72.31 254 TYR A CA 1
ATOM 2031 C C . TYR A 1 254 ? -24.564 3.150 6.273 1.00 72.31 254 TYR A C 1
ATOM 2033 O O . TYR A 1 254 ? -24.538 3.781 5.222 1.00 72.31 254 TYR A O 1
ATOM 2041 N N . LEU A 1 255 ? -25.522 2.260 6.534 1.00 70.38 255 LEU A N 1
ATOM 2042 C CA . LEU A 1 255 ? -26.586 1.950 5.580 1.00 70.38 255 LEU A CA 1
ATOM 2043 C C . LEU A 1 255 ? -27.459 3.171 5.266 1.00 70.38 255 LEU A C 1
ATOM 2045 O O . LEU A 1 255 ? -27.823 3.373 4.108 1.00 70.38 255 LEU A O 1
ATOM 2049 N N . ASN A 1 256 ? -27.766 3.999 6.269 1.00 70.88 256 ASN A N 1
ATOM 2050 C CA . ASN A 1 256 ? -28.542 5.224 6.082 1.00 70.88 256 ASN A CA 1
ATOM 2051 C C . ASN A 1 256 ? -27.808 6.269 5.227 1.00 70.88 256 ASN A C 1
ATOM 2053 O O . ASN A 1 256 ? -28.467 6.984 4.473 1.00 70.88 256 ASN A O 1
ATOM 2057 N N . GLU A 1 257 ? -26.480 6.373 5.333 1.00 71.06 257 GLU A N 1
ATOM 2058 C CA . GLU A 1 257 ? -25.689 7.327 4.540 1.00 71.06 257 GLU A CA 1
ATOM 2059 C C . GLU A 1 257 ? -25.292 6.791 3.152 1.00 71.06 257 GLU A C 1
ATOM 2061 O O . GLU A 1 257 ? -25.225 7.566 2.195 1.00 71.06 257 GLU A O 1
ATOM 2066 N N . ILE A 1 258 ? -25.075 5.479 3.010 1.00 72.81 258 ILE A N 1
ATOM 2067 C CA . ILE A 1 258 ? -24.713 4.832 1.736 1.00 72.81 258 ILE A CA 1
ATOM 2068 C C . ILE A 1 258 ? -25.918 4.745 0.789 1.00 72.81 258 ILE A C 1
ATOM 2070 O O . ILE A 1 258 ? -25.756 4.900 -0.424 1.00 72.81 258 ILE A O 1
ATOM 2074 N N . LEU A 1 259 ? -27.124 4.494 1.311 1.00 68.50 259 LEU A N 1
ATOM 2075 C CA . LEU A 1 259 ? -28.341 4.325 0.513 1.00 68.50 259 LEU A CA 1
ATOM 2076 C C . LEU A 1 259 ? -29.150 5.632 0.474 1.00 68.50 259 LEU A C 1
ATOM 2078 O O . LEU A 1 259 ? -29.869 5.925 1.425 1.00 68.50 259 LEU A O 1
ATOM 2082 N N . PRO A 1 260 ? -29.117 6.414 -0.620 1.00 62.38 260 PRO A N 1
ATOM 2083 C CA . PRO A 1 260 ? -29.950 7.610 -0.740 1.00 62.38 260 PRO A CA 1
ATOM 2084 C C . PRO A 1 260 ? -31.430 7.285 -1.011 1.00 62.38 260 PRO A C 1
ATOM 2086 O O . PRO A 1 260 ? -32.296 8.087 -0.674 1.00 62.38 260 PRO A O 1
ATOM 2089 N N . ASP A 1 261 ? -31.723 6.120 -1.596 1.00 66.94 261 ASP A N 1
ATOM 2090 C CA . ASP A 1 261 ? -33.036 5.785 -2.153 1.00 66.94 261 ASP A CA 1
ATOM 2091 C C . ASP A 1 261 ? -33.929 5.023 -1.156 1.00 66.94 261 ASP A C 1
ATOM 2093 O O . ASP A 1 261 ? -33.535 3.976 -0.629 1.00 66.94 261 ASP A O 1
ATOM 2097 N N . GLU A 1 262 ? -35.141 5.528 -0.896 1.00 56.50 262 GLU A N 1
ATOM 2098 C CA . GLU A 1 262 ? -36.075 4.964 0.097 1.00 56.50 262 GLU A CA 1
ATOM 2099 C C . GLU A 1 262 ? -36.505 3.530 -0.251 1.00 56.50 262 GLU A C 1
ATOM 2101 O O . GLU A 1 262 ? -36.723 2.716 0.643 1.00 56.50 262 GLU A O 1
ATOM 2106 N N . GLU A 1 263 ? -36.550 3.165 -1.535 1.00 58.91 263 GLU A N 1
ATOM 2107 C CA . GLU A 1 263 ? -36.899 1.809 -1.974 1.00 58.91 263 GLU A CA 1
ATOM 2108 C C . GLU A 1 263 ? -35.787 0.794 -1.660 1.00 58.91 263 GLU A C 1
ATOM 2110 O O . GLU A 1 263 ? -36.054 -0.316 -1.188 1.00 58.91 263 GLU A O 1
ATOM 2115 N N . SER A 1 264 ? -34.525 1.204 -1.824 1.00 60.16 264 SER A N 1
ATOM 2116 C CA . SER A 1 264 ? -33.360 0.404 -1.433 1.00 60.16 264 SER A CA 1
ATOM 2117 C C . SER A 1 264 ? -33.261 0.283 0.088 1.00 60.16 264 SER A C 1
ATOM 2119 O O . SER A 1 264 ? -33.016 -0.815 0.594 1.00 60.16 264 SER A O 1
ATOM 2121 N N . LYS A 1 265 ? -33.544 1.366 0.827 1.00 58.75 265 LYS A N 1
ATOM 2122 C CA . LYS A 1 265 ? -33.661 1.332 2.294 1.00 58.75 265 LYS A CA 1
ATOM 2123 C C . LYS A 1 265 ? -34.782 0.401 2.747 1.00 58.75 265 LYS A C 1
ATOM 2125 O O . LYS A 1 265 ? -34.563 -0.379 3.661 1.00 58.75 265 LYS A O 1
ATOM 2130 N N . LEU A 1 266 ? -35.951 0.428 2.104 1.00 55.75 266 LEU A N 1
ATOM 2131 C CA . LEU A 1 266 ? -37.089 -0.450 2.408 1.00 55.75 266 LEU A CA 1
ATOM 2132 C C . LEU A 1 266 ? -36.829 -1.913 2.041 1.00 55.75 266 LEU A C 1
ATOM 2134 O O . LEU A 1 266 ? -37.381 -2.801 2.685 1.00 55.75 266 LEU A O 1
ATOM 2138 N N . ARG A 1 267 ? -36.022 -2.186 1.010 1.00 60.88 267 ARG A N 1
ATOM 2139 C CA . ARG A 1 267 ? -35.589 -3.543 0.649 1.00 60.88 267 ARG A CA 1
ATOM 2140 C C . ARG A 1 267 ? -34.649 -4.113 1.705 1.00 60.88 267 ARG A C 1
ATOM 2142 O O . ARG A 1 267 ? -34.872 -5.231 2.152 1.00 60.88 267 ARG A O 1
ATOM 2149 N N . TRP A 1 268 ? -33.649 -3.344 2.133 1.00 57.78 268 TRP A N 1
ATOM 2150 C CA . TRP A 1 268 ? -32.739 -3.761 3.201 1.00 57.78 268 TRP A CA 1
ATOM 2151 C C . TRP A 1 268 ? -33.440 -3.808 4.562 1.00 57.78 268 TRP A C 1
ATOM 2153 O O . TRP A 1 268 ? -33.308 -4.804 5.260 1.00 57.78 268 TRP A O 1
ATOM 2163 N N . LYS A 1 269 ? -34.288 -2.826 4.898 1.00 57.34 269 LYS A N 1
ATOM 2164 C CA . LYS A 1 269 ? -35.154 -2.880 6.088 1.00 57.34 269 LYS A CA 1
ATOM 2165 C C . LYS A 1 269 ? -36.055 -4.106 6.085 1.00 57.34 269 LYS A C 1
ATOM 2167 O O . LYS A 1 269 ? -36.109 -4.761 7.104 1.00 57.34 269 LYS A O 1
ATOM 2172 N N . ARG A 1 270 ? -36.669 -4.495 4.960 1.00 55.19 270 ARG A N 1
ATOM 2173 C CA . ARG A 1 270 ? -37.429 -5.758 4.871 1.00 55.19 270 ARG A CA 1
ATOM 2174 C C . ARG A 1 270 ? -36.567 -7.003 5.050 1.00 55.19 270 ARG A C 1
ATOM 2176 O O . ARG A 1 270 ? -37.068 -7.987 5.572 1.00 55.19 270 ARG A O 1
ATOM 2183 N N . VAL A 1 271 ? -35.304 -6.986 4.623 1.00 57.34 271 VAL A N 1
ATOM 2184 C CA . VAL A 1 271 ? -34.356 -8.080 4.905 1.00 57.34 271 VAL A CA 1
ATOM 2185 C C . VAL A 1 271 ? -34.063 -8.164 6.409 1.00 57.34 271 VAL A C 1
ATOM 2187 O O . VAL A 1 271 ? -34.016 -9.266 6.942 1.00 57.34 271 VAL A O 1
ATOM 2190 N N . PHE A 1 272 ? -33.958 -7.026 7.102 1.00 52.41 272 PHE A N 1
ATOM 2191 C CA . PHE A 1 272 ? -33.784 -6.982 8.558 1.00 52.41 272 PHE A CA 1
ATOM 2192 C C . PHE A 1 272 ? -35.082 -7.309 9.336 1.00 52.41 272 PHE A C 1
ATOM 2194 O O . PHE A 1 272 ? -35.049 -8.130 10.241 1.00 52.41 272 PHE A O 1
ATOM 2201 N N . GLU A 1 273 ? -36.236 -6.756 8.950 1.00 48.44 273 GLU A N 1
ATOM 2202 C CA . GLU A 1 273 ? -37.551 -6.929 9.601 1.00 48.44 273 GLU A CA 1
ATOM 2203 C C . GLU A 1 273 ? -38.156 -8.325 9.362 1.00 48.44 273 GLU A C 1
ATOM 2205 O O . GLU A 1 273 ? -38.718 -8.923 10.277 1.00 48.44 273 GLU A O 1
ATOM 2210 N N . ASN A 1 274 ? -38.006 -8.916 8.167 1.00 47.47 274 ASN A N 1
ATOM 2211 C CA . ASN A 1 274 ? -38.397 -10.318 7.946 1.00 47.47 274 ASN A CA 1
ATOM 2212 C C . ASN A 1 274 ? -37.511 -11.299 8.735 1.00 47.47 274 ASN A C 1
ATOM 2214 O O . ASN A 1 274 ? -37.893 -12.455 8.886 1.00 47.47 274 ASN A O 1
ATOM 2218 N N . SER A 1 275 ? -36.358 -10.845 9.233 1.00 40.38 275 SER A N 1
ATOM 2219 C CA . SER A 1 275 ? -35.459 -11.616 10.094 1.00 40.38 275 SER A CA 1
ATOM 2220 C C . SER A 1 275 ? -35.728 -11.408 11.592 1.00 40.38 275 SER A C 1
ATOM 2222 O O . SER A 1 275 ? -35.164 -12.146 12.394 1.00 40.38 275 SER A O 1
ATOM 2224 N N . GLU A 1 276 ? -36.569 -10.444 11.986 1.00 42.59 276 GLU A N 1
ATOM 2225 C CA . GLU A 1 276 ? -36.994 -10.244 13.385 1.00 42.59 276 GLU A CA 1
ATOM 2226 C C . GLU A 1 276 ? -38.169 -11.157 13.776 1.00 42.59 276 GLU A C 1
ATOM 2228 O O . GLU A 1 276 ? -38.362 -11.443 14.955 1.00 42.59 276 GLU A O 1
ATOM 2233 N N . ASN A 1 277 ? -38.944 -11.649 12.802 1.00 41.94 277 ASN A N 1
ATOM 2234 C CA . ASN A 1 277 ? -40.137 -12.466 13.058 1.00 41.94 277 ASN A CA 1
ATOM 2235 C C . ASN A 1 277 ? -39.860 -13.969 13.244 1.00 41.94 277 ASN A C 1
ATOM 2237 O O . ASN A 1 277 ? -40.792 -14.705 13.571 1.00 41.94 277 ASN A O 1
ATOM 2241 N N . ASP A 1 278 ? -38.622 -14.435 13.047 1.00 36.72 278 ASP A N 1
ATOM 2242 C CA . ASP A 1 278 ? -38.259 -15.848 13.214 1.00 36.72 278 ASP A CA 1
ATOM 2243 C C . ASP A 1 278 ? -37.593 -16.050 14.581 1.00 36.72 278 ASP A C 1
ATOM 2245 O O . ASP A 1 278 ? -36.385 -15.913 14.771 1.00 36.72 278 ASP A O 1
ATOM 2249 N N . HIS A 1 279 ? -38.443 -16.279 15.579 1.00 41.94 279 HIS A N 1
ATOM 2250 C CA . HIS A 1 279 ? -38.096 -16.158 16.990 1.00 41.94 279 HIS A CA 1
ATOM 2251 C C . HIS A 1 279 ? -37.249 -17.307 17.565 1.00 41.94 279 HIS A C 1
ATOM 2253 O O . HIS A 1 279 ? -36.921 -17.244 18.743 1.00 41.94 279 HIS A O 1
ATOM 2259 N N . ASP A 1 280 ? -36.847 -18.310 16.781 1.00 42.62 280 ASP A N 1
ATOM 2260 C CA . ASP A 1 280 ? -36.075 -19.458 17.272 1.00 42.62 280 ASP A CA 1
ATOM 2261 C C . ASP A 1 280 ? -35.158 -20.035 16.175 1.00 42.62 280 ASP A C 1
ATOM 2263 O O . ASP A 1 280 ? -35.531 -20.978 15.479 1.00 42.62 280 ASP A O 1
ATOM 2267 N N . ASN A 1 281 ? -33.962 -19.452 16.003 1.00 33.00 281 ASN A N 1
ATOM 2268 C CA . ASN A 1 281 ? -32.656 -20.128 15.836 1.00 33.00 281 ASN A CA 1
ATOM 2269 C C . ASN A 1 281 ? -31.587 -19.158 15.280 1.00 33.00 281 ASN A C 1
ATOM 2271 O O . ASN A 1 281 ? -31.667 -18.693 14.152 1.00 33.00 281 ASN A O 1
ATOM 2275 N N . GLU A 1 282 ? -30.569 -18.894 16.108 1.00 37.97 282 GLU A N 1
ATOM 2276 C CA . GLU A 1 282 ? -29.245 -18.328 15.780 1.00 37.97 282 GLU A CA 1
ATOM 2277 C C . GLU A 1 282 ? -29.176 -16.987 15.009 1.00 37.97 282 GLU A C 1
ATOM 2279 O O . GLU A 1 282 ? -28.841 -16.921 13.836 1.00 37.97 282 GLU A O 1
ATOM 2284 N N . LYS A 1 283 ? -29.354 -15.883 15.753 1.00 41.50 283 LYS A N 1
ATOM 2285 C CA . LYS A 1 283 ? -28.530 -14.651 15.689 1.00 41.50 283 L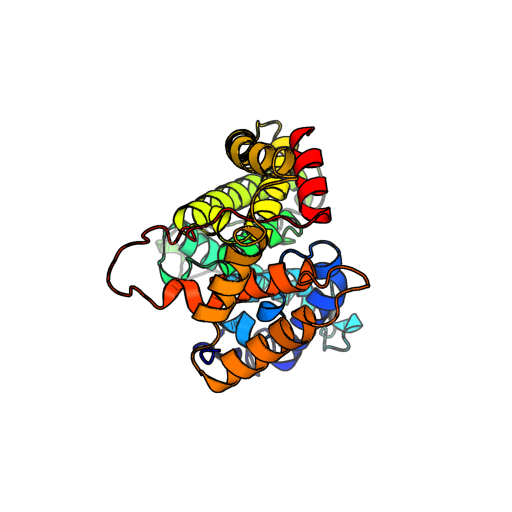YS A CA 1
ATOM 2286 C C . LYS A 1 283 ? -27.987 -14.244 14.297 1.00 41.50 283 LYS A C 1
ATOM 2288 O O . LYS A 1 283 ? -26.779 -14.288 14.068 1.00 41.50 283 LYS A O 1
ATOM 2293 N N . ASN A 1 284 ? -28.838 -13.701 13.427 1.00 44.38 284 ASN A N 1
ATOM 2294 C CA . ASN A 1 284 ? -28.399 -13.015 12.202 1.00 44.38 284 ASN A CA 1
ATOM 2295 C C . ASN A 1 284 ? -27.867 -11.597 12.496 1.00 44.38 284 ASN A C 1
ATOM 2297 O O . ASN A 1 284 ? -28.482 -10.588 12.154 1.00 44.38 284 ASN A O 1
ATOM 2301 N N . PHE A 1 285 ? -26.704 -11.520 13.145 1.00 53.12 285 PHE A N 1
ATOM 2302 C CA . PHE A 1 285 ? -25.850 -10.332 13.083 1.00 53.12 285 PHE A CA 1
ATOM 2303 C C . PHE A 1 285 ? -25.201 -10.281 11.692 1.00 53.12 285 PHE A C 1
ATOM 2305 O O . PHE A 1 285 ? -24.803 -11.332 11.188 1.00 53.12 285 PHE A O 1
ATOM 2312 N N . LEU A 1 286 ? -25.061 -9.094 11.076 1.00 60.81 286 LEU A N 1
ATOM 2313 C CA . LEU A 1 286 ? -24.191 -8.942 9.899 1.00 60.81 286 LEU A CA 1
ATOM 2314 C C . LEU A 1 286 ? -22.845 -9.603 10.203 1.00 60.81 286 LEU A C 1
ATOM 2316 O O . LEU A 1 286 ? -22.278 -9.377 11.278 1.00 60.81 286 LEU A O 1
ATOM 2320 N N . THR A 1 287 ? -22.349 -10.414 9.276 1.00 68.31 287 THR A N 1
ATOM 2321 C CA . THR A 1 287 ? -21.051 -11.069 9.436 1.00 68.31 287 THR A CA 1
ATOM 2322 C C . THR A 1 287 ? -19.951 -10.017 9.586 1.00 68.31 287 THR A C 1
ATOM 2324 O O . THR A 1 287 ? -20.041 -8.922 9.028 1.00 68.31 287 THR A O 1
ATOM 2327 N N . ASP A 1 288 ? -18.881 -10.341 10.319 1.00 68.69 288 ASP A N 1
ATOM 2328 C CA . ASP A 1 288 ? -17.734 -9.436 10.512 1.00 68.69 288 ASP A CA 1
ATOM 2329 C C . ASP A 1 288 ? -17.209 -8.870 9.173 1.00 68.69 288 ASP A C 1
ATOM 2331 O O . ASP A 1 288 ? -16.855 -7.696 9.083 1.00 68.69 288 ASP A O 1
ATOM 2335 N N . TRP A 1 289 ? -17.256 -9.674 8.107 1.00 70.62 289 TRP A N 1
ATOM 2336 C CA . TRP A 1 289 ? -16.897 -9.273 6.745 1.00 70.62 289 TRP A CA 1
ATOM 2337 C C . TRP A 1 289 ? -17.809 -8.199 6.145 1.00 70.62 289 TRP A C 1
ATOM 2339 O O . TRP A 1 289 ? -17.315 -7.252 5.533 1.00 70.62 289 TRP A O 1
ATOM 2349 N N . GLU A 1 290 ? -19.127 -8.320 6.308 1.00 71.38 290 GLU A N 1
ATOM 2350 C CA . GLU A 1 290 ? -20.084 -7.327 5.806 1.00 71.38 290 GLU A CA 1
ATOM 2351 C C . GLU A 1 290 ? -19.932 -5.995 6.544 1.00 71.38 290 GLU A C 1
ATOM 2353 O O . GLU A 1 290 ? -20.017 -4.928 5.935 1.00 71.38 290 GLU A O 1
ATOM 2358 N N . ARG A 1 291 ? -19.633 -6.045 7.846 1.00 74.94 291 ARG A N 1
ATOM 2359 C CA . ARG A 1 291 ? -19.360 -4.852 8.661 1.00 74.94 291 ARG A CA 1
ATOM 2360 C C . ARG A 1 291 ? -18.101 -4.131 8.200 1.00 74.94 291 ARG A C 1
ATOM 2362 O O . ARG A 1 291 ? -18.122 -2.914 8.022 1.00 74.94 291 ARG A O 1
ATOM 2369 N N . GLU A 1 292 ? -17.019 -4.880 7.987 1.00 75.88 292 GLU A N 1
ATOM 2370 C CA . GLU A 1 292 ? -15.766 -4.339 7.453 1.00 75.88 292 GLU A CA 1
ATOM 2371 C C . GLU A 1 292 ? -15.979 -3.725 6.064 1.00 75.88 292 GLU A C 1
ATOM 2373 O O . GLU A 1 292 ? -15.514 -2.618 5.802 1.00 75.88 292 GLU A O 1
ATOM 2378 N N . PHE A 1 293 ? -16.744 -4.392 5.197 1.00 81.38 293 PHE A N 1
ATOM 2379 C CA . PHE A 1 293 ? -17.065 -3.881 3.868 1.00 81.38 293 PHE A CA 1
ATOM 2380 C C . PHE A 1 293 ? -17.842 -2.557 3.913 1.00 81.38 293 PHE A C 1
ATOM 2382 O O . PHE A 1 293 ? -17.496 -1.628 3.182 1.00 81.38 293 PHE A O 1
ATOM 2389 N N . LEU A 1 294 ? -18.869 -2.456 4.765 1.00 77.81 294 LEU A N 1
ATOM 2390 C CA . LEU A 1 294 ? -19.675 -1.239 4.915 1.00 77.81 294 LEU A CA 1
ATOM 2391 C C . LEU A 1 294 ? -18.854 -0.071 5.468 1.00 77.81 294 LEU A C 1
ATOM 2393 O O . LEU A 1 294 ? -18.994 1.054 4.988 1.00 77.81 294 LEU A O 1
ATOM 2397 N N . ASN A 1 295 ? -17.985 -0.335 6.449 1.00 80.94 295 ASN A N 1
ATOM 2398 C CA . ASN A 1 295 ? -17.061 0.665 6.979 1.00 80.94 295 ASN A CA 1
ATOM 2399 C C . ASN A 1 295 ? -16.129 1.186 5.873 1.00 80.94 295 ASN A C 1
ATOM 2401 O O . ASN A 1 295 ? -16.042 2.397 5.672 1.00 80.94 295 ASN A O 1
ATOM 2405 N N . ASP A 1 296 ? -15.507 0.283 5.112 1.00 82.12 296 ASP A N 1
ATOM 2406 C CA . ASP A 1 296 ? -14.611 0.653 4.017 1.00 82.12 296 ASP A CA 1
ATOM 2407 C C . ASP A 1 296 ? -15.343 1.465 2.933 1.00 82.12 296 ASP A C 1
ATOM 2409 O O . ASP A 1 296 ? -14.841 2.492 2.479 1.00 82.12 296 ASP A O 1
ATOM 2413 N N . GLU A 1 297 ? -16.553 1.053 2.537 1.00 81.75 297 GLU A N 1
ATOM 2414 C CA . GLU A 1 297 ? -17.348 1.767 1.530 1.00 81.75 297 GLU A CA 1
ATOM 2415 C C . GLU A 1 297 ? -17.729 3.177 1.997 1.00 81.75 297 GLU A C 1
ATOM 2417 O O . GLU A 1 297 ? -17.649 4.134 1.220 1.00 81.75 297 GLU A O 1
ATOM 2422 N N . TYR A 1 298 ? -18.093 3.322 3.272 1.00 80.31 298 TYR A N 1
ATOM 2423 C CA . TYR A 1 298 ? -18.378 4.617 3.874 1.00 80.31 298 TYR A CA 1
ATOM 2424 C C . TYR A 1 298 ? -17.152 5.542 3.862 1.00 80.31 298 TYR A C 1
ATOM 2426 O O . TYR A 1 298 ? -17.235 6.676 3.377 1.00 80.31 298 TYR A O 1
ATOM 2434 N N . VAL A 1 299 ? -16.011 5.046 4.351 1.00 80.94 299 VAL A N 1
ATOM 2435 C CA . VAL A 1 299 ? -14.757 5.808 4.442 1.00 80.94 299 VAL A CA 1
ATOM 2436 C C . VAL A 1 299 ? -14.272 6.245 3.060 1.00 80.94 299 VAL A C 1
ATOM 2438 O O . VAL A 1 299 ? -13.831 7.382 2.906 1.00 80.94 299 VAL A O 1
ATOM 2441 N N . LEU A 1 300 ? -14.392 5.379 2.050 1.00 80.69 300 LEU A N 1
ATOM 2442 C CA . LEU A 1 300 ? -13.927 5.666 0.693 1.00 80.69 300 LEU A CA 1
ATOM 2443 C C . LEU A 1 300 ? -14.791 6.703 -0.036 1.00 80.69 300 LEU A C 1
ATOM 2445 O O . LEU A 1 300 ? -14.247 7.620 -0.647 1.00 80.69 300 LEU A O 1
ATOM 2449 N N . TYR A 1 301 ? -16.122 6.582 0.018 1.00 78.69 301 TYR A N 1
ATOM 2450 C CA . TYR A 1 301 ? -16.999 7.315 -0.913 1.00 78.69 301 TYR A CA 1
ATOM 2451 C C . TYR A 1 301 ? -17.967 8.311 -0.268 1.00 78.69 301 TYR A C 1
ATOM 2453 O O . TYR A 1 301 ? -18.544 9.145 -0.974 1.00 78.69 301 TYR A O 1
ATOM 2461 N N . TYR A 1 302 ? -18.204 8.218 1.041 1.00 72.94 302 TYR A N 1
ATOM 2462 C CA . TYR A 1 302 ? -19.275 8.970 1.705 1.00 72.94 302 TYR A CA 1
ATOM 2463 C C . TYR A 1 302 ? -18.767 9.896 2.812 1.00 72.94 302 TYR A C 1
ATOM 2465 O O . TYR A 1 302 ? -19.397 10.926 3.048 1.00 72.94 302 TYR A O 1
ATOM 2473 N N . SER A 1 303 ? -17.591 9.625 3.389 1.00 68.50 303 SER A N 1
ATOM 2474 C CA . SER A 1 303 ? -16.979 10.469 4.427 1.00 68.50 303 SER A CA 1
ATOM 2475 C C . SER A 1 303 ? -16.678 11.907 3.973 1.00 68.50 303 SER A C 1
ATOM 2477 O O . SER A 1 303 ? -16.684 12.810 4.801 1.00 68.50 303 SER A O 1
ATOM 2479 N N . ASN A 1 304 ? -16.432 12.146 2.679 1.00 60.59 304 ASN A N 1
ATOM 2480 C CA . ASN A 1 304 ? -16.007 13.460 2.165 1.00 60.59 304 ASN A CA 1
ATOM 2481 C C . ASN A 1 304 ? -17.135 14.290 1.525 1.00 60.59 304 ASN A C 1
ATOM 2483 O O . ASN A 1 304 ? -16.893 15.399 1.062 1.00 60.59 304 ASN A O 1
ATOM 2487 N N . LYS A 1 305 ? -18.380 13.794 1.482 1.00 54.56 305 LYS A N 1
ATOM 2488 C CA . LYS A 1 305 ? -19.481 14.463 0.757 1.00 54.56 305 LYS A CA 1
ATOM 2489 C C . LYS A 1 305 ? -19.996 15.762 1.393 1.00 54.56 305 LYS A C 1
ATOM 2491 O O . LYS A 1 305 ? -20.853 16.401 0.785 1.00 54.56 305 LYS A O 1
ATOM 2496 N N . LYS A 1 306 ? -19.554 16.131 2.601 1.00 47.19 306 LYS A N 1
ATOM 2497 C CA . LYS A 1 306 ? -20.162 17.236 3.363 1.00 47.19 306 LYS A CA 1
ATOM 2498 C C . LYS A 1 306 ? -19.397 18.564 3.355 1.00 47.19 306 LYS A C 1
ATOM 2500 O O . LYS A 1 306 ? -20.058 19.561 3.608 1.00 47.19 306 LYS A O 1
ATOM 2505 N N . ASP A 1 307 ? -18.109 18.644 3.003 1.00 42.34 307 ASP A N 1
ATOM 2506 C CA . ASP A 1 307 ? -17.370 19.911 3.163 1.00 42.34 307 ASP A CA 1
ATOM 2507 C C . ASP A 1 307 ? -16.207 20.116 2.171 1.00 42.34 307 ASP A C 1
ATOM 2509 O O . ASP A 1 307 ? -15.058 19.796 2.457 1.00 42.34 307 ASP A O 1
ATOM 2513 N N . ASP A 1 308 ? -16.479 20.789 1.048 1.00 40.69 308 ASP A N 1
ATOM 2514 C CA . ASP A 1 308 ? -15.443 21.433 0.213 1.00 40.69 308 ASP A CA 1
ATOM 2515 C C . ASP A 1 308 ? -14.936 22.762 0.823 1.00 40.69 308 ASP A C 1
ATOM 2517 O O . ASP A 1 308 ? -14.110 23.459 0.231 1.00 40.69 308 ASP A O 1
ATOM 2521 N N . THR A 1 309 ? -15.427 23.158 2.006 1.00 39.62 309 THR A N 1
ATOM 2522 C CA . THR A 1 309 ? -15.178 24.499 2.567 1.00 39.62 309 THR A CA 1
ATOM 2523 C C . THR A 1 309 ? -14.487 24.548 3.924 1.00 39.62 309 THR A C 1
ATOM 2525 O O . THR A 1 309 ? -14.135 25.644 4.352 1.00 39.62 309 THR A O 1
ATOM 2528 N N . ASN A 1 310 ? -14.215 23.423 4.592 1.00 36.44 310 ASN A N 1
ATOM 2529 C CA . ASN A 1 310 ? -13.549 23.447 5.896 1.00 36.44 310 ASN A CA 1
ATOM 2530 C C . ASN A 1 310 ? -12.425 22.413 5.983 1.00 36.44 310 ASN A C 1
ATOM 2532 O O . ASN A 1 310 ? -12.616 21.230 5.726 1.00 36.44 310 ASN A O 1
ATOM 2536 N N . LEU A 1 311 ? -11.238 22.895 6.363 1.00 40.72 311 LEU A N 1
ATOM 2537 C CA . LEU A 1 311 ? -10.077 22.099 6.752 1.00 40.72 311 LEU A CA 1
ATOM 2538 C C . LEU A 1 311 ? -10.497 20.898 7.603 1.00 40.72 311 LEU A C 1
ATOM 2540 O O . LEU A 1 311 ? -10.896 21.118 8.741 1.00 40.72 311 LEU A O 1
ATOM 2544 N N . ALA A 1 312 ? -10.360 19.685 7.053 1.00 39.47 312 ALA A N 1
ATOM 2545 C CA . ALA A 1 312 ? -10.160 18.410 7.750 1.00 39.47 312 ALA A CA 1
ATOM 2546 C C . ALA A 1 312 ? -10.711 18.356 9.190 1.00 39.47 312 ALA A C 1
ATOM 2548 O O . ALA A 1 312 ? -9.993 18.026 10.133 1.00 39.47 312 ALA A O 1
ATOM 2549 N N . GLN A 1 313 ? -11.983 18.707 9.384 1.00 41.47 313 GLN A N 1
ATOM 2550 C CA . GLN A 1 313 ? -12.642 18.461 10.653 1.00 41.47 313 GLN A CA 1
ATOM 2551 C C . GLN A 1 313 ? -12.992 16.986 10.651 1.00 41.47 313 GLN A C 1
ATOM 2553 O O . GLN A 1 313 ? -14.007 16.593 10.089 1.00 41.47 313 GLN A O 1
ATOM 2558 N N . ASN A 1 314 ? -12.078 16.191 11.214 1.00 48.47 314 ASN A N 1
ATOM 2559 C CA . ASN A 1 314 ? -12.323 14.969 11.970 1.00 48.47 314 ASN A CA 1
ATOM 2560 C C . ASN A 1 314 ? -13.784 14.502 11.896 1.00 48.47 314 ASN A C 1
ATOM 2562 O O . ASN A 1 314 ? -14.556 14.695 12.837 1.00 48.47 314 ASN A O 1
ATOM 2566 N N . HIS A 1 315 ? -14.157 13.860 10.785 1.00 51.66 315 HIS A N 1
ATOM 2567 C CA . HIS A 1 315 ? -15.365 13.045 10.713 1.00 51.66 315 HIS A CA 1
ATOM 2568 C C . HIS A 1 315 ? -15.102 11.770 11.510 1.00 51.66 315 HIS A C 1
ATOM 2570 O O . HIS A 1 315 ? -15.071 10.679 10.957 1.00 51.66 315 HIS A O 1
ATOM 2576 N N . ILE A 1 316 ? -14.860 11.916 12.812 1.00 56.44 316 ILE A N 1
ATOM 2577 C CA . ILE A 1 316 ? -14.908 10.800 13.742 1.00 56.44 316 ILE A CA 1
ATOM 2578 C C . ILE A 1 316 ? -16.369 10.367 13.691 1.00 56.44 316 ILE A C 1
ATOM 2580 O O . ILE A 1 316 ? -17.247 11.189 13.995 1.00 56.44 316 ILE A O 1
ATOM 2584 N N . PRO A 1 317 ? -16.680 9.149 13.221 1.00 57.81 317 PRO A N 1
ATOM 2585 C CA . PRO A 1 317 ? -18.045 8.675 13.261 1.00 57.81 317 PRO A CA 1
ATOM 2586 C C . PRO A 1 317 ? -18.547 8.798 14.707 1.00 57.81 317 PRO A C 1
ATOM 2588 O O . PRO A 1 317 ? -17.765 8.638 15.645 1.00 57.81 317 PRO A O 1
ATOM 2591 N N . PRO A 1 318 ? -19.841 9.069 14.934 1.00 58.69 318 PRO A N 1
ATOM 2592 C CA . PRO A 1 318 ? -20.381 9.291 16.280 1.00 58.69 318 PRO A CA 1
ATOM 2593 C C . PRO A 1 318 ? -20.309 8.050 17.194 1.00 58.69 318 PRO A C 1
ATOM 2595 O O . PRO A 1 318 ? -20.848 8.057 18.298 1.00 58.69 318 PRO A O 1
ATOM 2598 N N . PHE A 1 319 ? -19.660 6.980 16.741 1.00 64.94 319 PHE A N 1
ATOM 2599 C CA . PHE A 1 319 ? -19.560 5.684 17.379 1.00 64.94 319 PHE A CA 1
ATOM 2600 C C . PHE A 1 319 ? -18.126 5.129 17.297 1.00 64.94 319 PHE A C 1
ATOM 2602 O O . PHE A 1 319 ? -17.399 5.408 16.342 1.00 64.94 319 PHE A O 1
ATOM 2609 N N . PRO A 1 320 ? -17.709 4.308 18.277 1.00 67.00 320 PRO A N 1
ATOM 2610 C CA . PRO A 1 320 ? -16.369 3.731 18.306 1.00 67.00 320 PRO A CA 1
ATOM 2611 C C . PRO A 1 320 ? -16.161 2.670 17.214 1.00 67.00 320 PRO A C 1
ATOM 2613 O O . PRO A 1 320 ? -17.104 1.979 16.805 1.00 67.00 320 PRO A O 1
ATOM 2616 N N . LEU A 1 321 ? -14.899 2.487 16.802 1.00 70.19 321 LEU A N 1
ATOM 2617 C CA . LEU A 1 321 ? -14.487 1.395 15.917 1.00 70.19 321 LEU A CA 1
ATOM 2618 C C . LEU A 1 321 ? -14.846 0.037 16.520 1.00 70.19 321 LEU A C 1
ATOM 2620 O O . LEU A 1 321 ? -14.512 -0.277 17.665 1.00 70.19 321 LEU A O 1
ATOM 2624 N N . ARG A 1 322 ? -15.502 -0.795 15.711 1.00 73.25 322 ARG A N 1
ATOM 2625 C CA . ARG A 1 322 ? -15.795 -2.189 16.039 1.00 73.25 322 ARG A CA 1
ATOM 2626 C C . ARG A 1 322 ? -14.792 -3.073 15.307 1.00 73.25 322 ARG A C 1
ATOM 2628 O O . ARG A 1 322 ? -14.685 -3.011 14.087 1.00 73.25 322 ARG A O 1
ATOM 2635 N N . PHE A 1 323 ? -14.081 -3.897 16.069 1.00 77.62 323 PHE A N 1
ATOM 2636 C CA . PHE A 1 323 ? -13.110 -4.853 15.540 1.00 77.62 323 PHE A CA 1
ATOM 2637 C C . PHE A 1 323 ? -13.712 -6.253 15.489 1.00 77.62 323 PHE A C 1
ATOM 2639 O O . PHE A 1 323 ? -14.337 -6.686 16.472 1.00 77.62 323 PHE A O 1
ATOM 2646 N N . SER A 1 324 ? -13.471 -6.953 14.379 1.00 79.12 324 SER A N 1
ATOM 2647 C CA . SER A 1 324 ? -13.778 -8.378 14.225 1.00 79.12 324 SER A CA 1
ATOM 2648 C C . SER A 1 324 ? -12.943 -9.225 15.185 1.00 79.12 324 SER A C 1
ATOM 2650 O O . SER A 1 324 ? -11.920 -8.772 15.714 1.00 79.12 324 SER A O 1
ATOM 2652 N N . PHE A 1 325 ? -13.355 -10.471 15.431 1.00 79.00 325 PHE A N 1
ATOM 2653 C CA . PHE A 1 325 ? -12.627 -11.350 16.358 1.00 79.00 325 PHE A CA 1
ATOM 2654 C C . PHE A 1 325 ? -11.144 -11.501 15.970 1.00 79.00 325 PHE A C 1
ATOM 2656 O O . PHE A 1 325 ? -10.253 -11.362 16.810 1.00 79.00 325 PHE A O 1
ATOM 2663 N N . ALA A 1 326 ? -10.869 -11.700 14.677 1.00 81.25 326 ALA A N 1
ATOM 2664 C CA . ALA A 1 326 ? -9.510 -11.823 14.157 1.00 81.25 326 ALA A CA 1
ATOM 2665 C C . ALA A 1 326 ? -8.688 -10.534 14.343 1.00 81.25 326 ALA A C 1
ATOM 2667 O O . ALA A 1 326 ? -7.500 -10.597 14.659 1.00 81.25 326 ALA A O 1
ATOM 2668 N N . GLN A 1 327 ? -9.306 -9.361 14.179 1.00 83.00 327 GLN A N 1
ATOM 2669 C CA . GLN A 1 327 ? -8.647 -8.073 14.403 1.00 83.00 327 GLN A CA 1
ATOM 2670 C C . GLN A 1 327 ? -8.329 -7.843 15.885 1.00 83.00 327 GLN A C 1
ATOM 2672 O O . GLN A 1 327 ? -7.230 -7.399 16.204 1.00 83.00 327 GLN A O 1
ATOM 2677 N N . ARG A 1 328 ? -9.235 -8.210 16.802 1.00 82.25 328 ARG A N 1
ATOM 2678 C CA . ARG A 1 328 ? -8.971 -8.141 18.251 1.00 82.25 328 ARG A CA 1
ATOM 2679 C C . ARG A 1 328 ? -7.816 -9.046 18.662 1.00 82.25 328 ARG A C 1
ATOM 2681 O O . ARG A 1 328 ? -6.946 -8.612 19.406 1.00 82.25 328 ARG A O 1
ATOM 2688 N N . ALA A 1 329 ? -7.767 -10.267 18.128 1.00 83.19 329 ALA A N 1
ATOM 2689 C CA . ALA A 1 329 ? -6.650 -11.174 18.374 1.00 83.19 329 ALA A CA 1
ATOM 2690 C C . ALA A 1 329 ? -5.313 -10.568 17.909 1.00 83.19 329 ALA A C 1
ATOM 2692 O O . ALA A 1 329 ? -4.327 -10.630 18.637 1.00 83.19 329 ALA A O 1
ATOM 2693 N N . LYS A 1 330 ? -5.286 -9.921 16.733 1.00 85.75 330 LYS A N 1
ATOM 2694 C CA . LYS A 1 330 ? -4.099 -9.192 16.252 1.00 85.75 330 LYS A CA 1
ATOM 2695 C C . LYS A 1 330 ? -3.708 -8.050 17.194 1.00 85.75 330 LYS A C 1
ATOM 2697 O O . LYS A 1 330 ? -2.530 -7.923 17.505 1.00 85.75 330 LYS A O 1
ATOM 2702 N N . ILE A 1 331 ? -4.671 -7.260 17.674 1.00 84.94 331 ILE A N 1
ATOM 2703 C CA . ILE A 1 331 ? -4.427 -6.168 18.635 1.00 84.94 331 ILE A CA 1
ATOM 2704 C C . ILE A 1 331 ? -3.788 -6.696 19.920 1.00 84.94 331 ILE A C 1
ATOM 2706 O O . ILE A 1 331 ? -2.779 -6.156 20.363 1.00 84.94 331 ILE A O 1
ATOM 2710 N N . GLU A 1 332 ? -4.336 -7.764 20.499 1.00 82.94 332 GLU A N 1
ATOM 2711 C CA . GLU A 1 332 ? -3.791 -8.339 21.733 1.00 82.94 332 GLU A CA 1
ATOM 2712 C C . GLU A 1 332 ? -2.376 -8.898 21.535 1.00 82.94 332 GLU A C 1
ATOM 2714 O O . GLU A 1 332 ? -1.532 -8.750 22.413 1.00 82.94 332 GLU A O 1
ATOM 2719 N N . ILE A 1 333 ? -2.067 -9.468 20.364 1.00 84.88 333 ILE A N 1
ATOM 2720 C CA . ILE A 1 333 ? -0.698 -9.896 20.039 1.00 84.88 333 ILE A CA 1
ATOM 2721 C C . ILE A 1 333 ? 0.248 -8.692 19.975 1.00 84.88 333 ILE A C 1
ATOM 2723 O O . ILE A 1 333 ? 1.314 -8.728 20.584 1.00 84.88 333 ILE A O 1
ATOM 2727 N N . ILE A 1 334 ? -0.139 -7.620 19.275 1.00 85.44 334 ILE A N 1
ATOM 2728 C CA . ILE A 1 334 ? 0.671 -6.395 19.157 1.00 85.44 334 ILE A CA 1
ATOM 2729 C C . ILE A 1 334 ? 0.915 -5.759 20.526 1.00 85.44 334 ILE A C 1
ATOM 2731 O O . ILE A 1 334 ? 1.969 -5.193 20.756 1.00 85.44 334 ILE A O 1
ATOM 2735 N N . ARG A 1 335 ? -0.037 -5.873 21.451 1.00 80.25 335 ARG A N 1
ATOM 2736 C CA . ARG A 1 335 ? 0.091 -5.336 22.808 1.00 80.25 335 ARG A CA 1
ATOM 2737 C C . ARG A 1 335 ? 1.139 -6.062 23.659 1.00 80.25 335 ARG A C 1
ATOM 2739 O O . ARG A 1 335 ? 1.665 -5.476 24.603 1.00 80.25 335 ARG A O 1
ATOM 2746 N N . ILE A 1 336 ? 1.370 -7.346 23.388 1.00 80.38 336 ILE A N 1
ATOM 2747 C CA . ILE A 1 336 ? 2.364 -8.165 24.101 1.00 80.38 336 ILE A CA 1
ATOM 2748 C C . ILE A 1 336 ? 3.780 -7.888 23.579 1.00 80.38 336 ILE A C 1
ATOM 2750 O O . ILE A 1 336 ? 4.745 -7.997 24.338 1.00 80.38 336 ILE A O 1
ATOM 2754 N N . LEU A 1 337 ? 3.873 -7.592 22.285 1.00 73.81 337 LEU A N 1
ATOM 2755 C CA . LEU A 1 337 ? 5.081 -7.250 21.542 1.00 73.81 337 LEU A CA 1
ATOM 2756 C C . LEU A 1 337 ? 5.636 -5.884 21.980 1.00 73.81 337 LEU A C 1
ATOM 2758 O O . LEU A 1 337 ? 6.874 -5.811 22.172 1.00 73.81 337 LEU A O 1
#